Protein AF-A0AAU5RVX6-F1 (afdb_monomer)

Foldseek 3Di:
DDDDPLLCVLQLLFFFFQDCLEPPPVLSLLLLLLCRLLVDVVSVVLSSVQRVQPPDLVSLLVSLCVQLVVCVVVVSLSSNLSSLVSNLLPDDPPPPSNVVSLVSNLVSLCVVLVNDPVQWDFFDDDPGTKTKGWQAEPAAPEADEEEDAQRAAQSSCSSVQVSVNVVRHGYMYIHAESHRPNLVVLDADDLPVVCCVVGGDDFHDPQPSRHVHDDNVVSVVRVVSNDCLVPLLVAQEEDEAEAAQPEPVDPPCVQVVSVVSNPNYPHYHYDYDYVVRCQRYVCRRNRVSVVSVVVSVVVCVRVVVVPDDDDD

Radius of gyration: 19.76 Å; Cα contacts (8 Å, |Δi|>4): 523; chains: 1; bounding box: 53×49×58 Å

Structure (mmCIF, N/CA/C/O backbone):
data_AF-A0AAU5RVX6-F1
#
_entry.id   AF-A0AAU5RVX6-F1
#
loop_
_atom_site.group_PDB
_atom_site.id
_atom_site.type_symbol
_atom_site.label_atom_id
_atom_site.label_alt_id
_atom_site.label_comp_id
_atom_site.label_asym_id
_atom_site.label_entity_id
_atom_site.label_seq_id
_atom_site.pdbx_PDB_ins_code
_atom_site.Cartn_x
_atom_site.Cartn_y
_atom_site.Cartn_z
_atom_site.occupancy
_atom_site.B_iso_or_equiv
_atom_site.auth_seq_id
_atom_site.auth_comp_id
_atom_site.auth_asym_id
_atom_site.auth_atom_id
_atom_site.pdbx_PDB_model_num
ATOM 1 N N . MET A 1 1 ? -24.429 15.717 -3.282 1.00 36.09 1 MET A N 1
ATOM 2 C CA . MET A 1 1 ? -23.933 15.924 -1.905 1.00 36.09 1 MET A CA 1
ATOM 3 C C . MET A 1 1 ? -22.734 16.851 -2.001 1.00 36.09 1 MET A C 1
ATOM 5 O O . MET A 1 1 ? -21.987 16.704 -2.960 1.00 36.09 1 MET A O 1
ATOM 9 N N . GLN A 1 2 ? -22.603 17.839 -1.120 1.00 32.19 2 GLN A N 1
ATOM 10 C CA . GLN A 1 2 ? -21.484 18.783 -1.156 1.00 32.19 2 GLN A CA 1
ATOM 11 C C . GLN A 1 2 ? -20.402 18.261 -0.210 1.00 32.19 2 GLN A C 1
ATOM 13 O O . GLN A 1 2 ? -20.666 18.128 0.980 1.00 32.19 2 GLN A O 1
ATOM 18 N N . MET A 1 3 ? -19.240 17.900 -0.759 1.00 40.09 3 MET A N 1
ATOM 19 C CA . MET A 1 3 ? -18.093 17.422 0.020 1.00 40.09 3 MET A CA 1
ATOM 20 C C . MET A 1 3 ? -17.617 18.513 0.983 1.00 40.09 3 MET A C 1
ATOM 22 O O . MET A 1 3 ? -17.593 19.693 0.616 1.00 40.09 3 MET A O 1
ATOM 26 N N . MET A 1 4 ? -17.224 18.123 2.191 1.00 43.00 4 MET A N 1
ATOM 27 C CA . MET A 1 4 ? -16.518 18.994 3.123 1.00 43.00 4 MET A CA 1
ATOM 28 C C . MET A 1 4 ? -15.064 19.190 2.676 1.00 43.00 4 MET A C 1
ATOM 30 O O . MET A 1 4 ? -14.524 18.417 1.884 1.00 43.00 4 MET A O 1
ATOM 34 N N . THR A 1 5 ? -14.404 20.221 3.206 1.00 52.22 5 THR A N 1
ATOM 35 C CA . THR A 1 5 ? -13.010 20.543 2.855 1.00 52.22 5 THR A CA 1
ATOM 36 C C . THR A 1 5 ? -12.056 19.376 3.137 1.00 52.22 5 THR A C 1
ATOM 38 O O . THR A 1 5 ? -11.222 19.062 2.294 1.00 52.22 5 THR A O 1
ATOM 41 N N . GLY A 1 6 ? -12.229 18.680 4.270 1.00 56.62 6 GLY A N 1
ATOM 42 C CA . GLY A 1 6 ? -11.425 17.500 4.615 1.00 56.62 6 GLY A CA 1
ATOM 43 C C . GLY A 1 6 ? -11.593 16.345 3.620 1.00 56.62 6 GLY A C 1
ATOM 44 O O . GLY A 1 6 ? -10.605 15.742 3.210 1.00 56.62 6 GLY A O 1
ATOM 45 N N . ASP A 1 7 ? -12.818 16.096 3.146 1.00 58.47 7 ASP A N 1
ATOM 46 C CA . ASP A 1 7 ? -13.097 15.053 2.150 1.00 58.47 7 ASP A CA 1
ATOM 47 C C . ASP A 1 7 ? -12.330 15.318 0.842 1.00 58.47 7 ASP A C 1
ATOM 49 O O . ASP A 1 7 ? -11.806 14.403 0.200 1.00 58.47 7 ASP A O 1
ATOM 53 N N . GLN A 1 8 ? -12.231 16.593 0.444 1.00 59.53 8 GLN A N 1
ATOM 54 C CA . GLN A 1 8 ? -11.473 17.020 -0.736 1.00 59.53 8 GLN A CA 1
ATOM 55 C C . GLN A 1 8 ? -9.955 16.906 -0.523 1.00 59.53 8 GLN A C 1
ATOM 57 O O . GLN A 1 8 ? -9.244 16.485 -1.435 1.00 59.53 8 GLN A O 1
ATOM 62 N N . GLU A 1 9 ? -9.451 17.208 0.676 1.00 69.81 9 GLU A N 1
ATOM 63 C CA . GLU A 1 9 ? -8.027 17.070 1.023 1.00 69.81 9 GLU A CA 1
ATOM 64 C C . GLU A 1 9 ? -7.557 15.611 1.128 1.00 69.81 9 GLU A C 1
ATOM 66 O O . GLU A 1 9 ? -6.375 15.335 0.911 1.00 69.81 9 GLU A O 1
ATOM 71 N N . ILE A 1 10 ? -8.457 14.674 1.438 1.00 75.44 10 ILE A N 1
ATOM 72 C CA . ILE A 1 10 ? -8.164 13.234 1.499 1.00 75.44 10 ILE A CA 1
ATOM 73 C C . ILE A 1 10 ? -8.290 12.599 0.116 1.00 75.44 10 ILE A C 1
ATOM 75 O O . ILE A 1 10 ? -7.366 11.918 -0.331 1.00 75.44 10 ILE A O 1
ATOM 79 N N . THR A 1 11 ? -9.390 12.850 -0.600 1.00 74.62 11 THR A N 1
ATOM 80 C CA . THR A 1 11 ? -9.579 12.305 -1.955 1.00 74.62 11 THR A CA 1
ATOM 81 C C . THR A 1 11 ? -8.556 12.858 -2.950 1.00 74.62 11 THR A C 1
ATOM 83 O O . THR A 1 11 ? -8.031 12.091 -3.752 1.00 74.62 11 THR A O 1
ATOM 86 N N . GLY A 1 12 ? -8.175 14.137 -2.844 1.00 78.44 12 GLY A N 1
ATOM 87 C CA . GLY A 1 12 ? -7.169 14.769 -3.706 1.00 78.44 12 GLY A CA 1
ATOM 88 C C . GLY A 1 12 ? -5.732 14.242 -3.554 1.00 78.44 12 GLY A C 1
ATOM 89 O O . GLY A 1 12 ? -4.890 14.531 -4.404 1.00 78.44 12 GLY A O 1
ATOM 90 N N . ARG A 1 13 ? -5.429 13.449 -2.513 1.00 84.75 13 ARG A N 1
ATOM 91 C CA . ARG A 1 13 ? -4.103 12.821 -2.322 1.00 84.75 13 ARG A CA 1
ATOM 92 C C . ARG A 1 13 ? -3.868 11.590 -3.194 1.00 84.75 13 ARG A C 1
ATOM 94 O O . ARG A 1 13 ? -2.723 11.152 -3.290 1.00 84.75 13 ARG A O 1
ATOM 101 N N . PHE A 1 14 ? -4.907 11.056 -3.834 1.00 92.75 14 PHE A N 1
ATOM 102 C CA . PHE A 1 14 ? -4.844 9.826 -4.622 1.00 92.75 14 PHE A CA 1
ATOM 103 C C . PHE A 1 14 ? -5.370 10.064 -6.040 1.00 92.75 14 PHE A C 1
ATOM 105 O O . PHE A 1 14 ? -6.330 10.817 -6.215 1.00 92.75 14 PHE A O 1
ATOM 112 N N . PRO A 1 15 ? -4.797 9.409 -7.064 1.00 93.06 15 PRO A N 1
ATOM 113 C CA . PRO A 1 15 ? -5.313 9.527 -8.415 1.00 93.06 15 PRO A CA 1
ATOM 114 C C . PRO A 1 15 ? -6.626 8.745 -8.532 1.00 93.06 15 PRO A C 1
ATOM 116 O O . PRO A 1 15 ? -6.777 7.662 -7.963 1.00 93.06 15 PRO A O 1
ATOM 119 N N . VAL A 1 16 ? -7.561 9.280 -9.316 1.00 94.56 16 VAL A N 1
ATOM 120 C CA . VAL A 1 16 ? -8.833 8.620 -9.629 1.00 94.56 16 VAL A CA 1
ATOM 121 C C . VAL A 1 16 ? -8.776 8.056 -11.046 1.00 94.56 16 VAL A C 1
ATOM 123 O O . VAL A 1 16 ? -8.601 8.785 -12.022 1.00 94.56 16 VAL A O 1
ATOM 126 N N . GLY A 1 17 ? -8.944 6.742 -11.151 1.00 95.25 17 GLY A N 1
ATOM 127 C CA . GLY A 1 17 ? -8.940 5.982 -12.393 1.00 95.25 17 GLY A CA 1
ATOM 128 C C . GLY A 1 17 ? -8.164 4.672 -12.264 1.00 95.25 17 GLY A C 1
ATOM 129 O O . GLY A 1 17 ? -7.018 4.649 -11.826 1.00 95.25 17 GLY A O 1
ATOM 130 N N . TYR A 1 18 ? -8.772 3.579 -12.725 1.00 96.06 18 TYR A N 1
ATOM 131 C CA . TYR A 1 18 ? -8.051 2.350 -13.052 1.00 96.06 18 TYR A CA 1
ATOM 132 C C . TYR A 1 18 ? -7.827 2.310 -14.565 1.00 96.06 18 TYR A C 1
ATOM 134 O O . TYR A 1 18 ? -8.746 2.559 -15.348 1.00 96.06 18 TYR A O 1
ATOM 142 N N . HIS A 1 19 ? -6.594 2.063 -14.995 1.00 96.25 19 HIS A N 1
ATOM 143 C CA . HIS A 1 19 ? -6.164 2.291 -16.369 1.00 96.25 19 HIS A CA 1
ATOM 144 C C . HIS A 1 19 ? -5.771 0.984 -17.078 1.00 96.25 19 HIS A C 1
ATOM 146 O O . HIS A 1 19 ? -5.013 0.192 -16.510 1.00 96.25 19 HIS A O 1
ATOM 152 N N . PRO A 1 20 ? -6.195 0.773 -18.340 1.00 96.31 20 PRO A N 1
ATOM 153 C CA . PRO A 1 20 ? -5.663 -0.285 -19.191 1.00 96.31 20 PRO A CA 1
ATOM 154 C C . PRO A 1 20 ? -4.280 0.142 -19.703 1.00 96.31 20 PRO A C 1
ATOM 156 O O . PRO A 1 20 ? -4.148 0.862 -20.694 1.00 96.31 20 PRO A O 1
ATOM 159 N N . LEU A 1 21 ? -3.248 -0.249 -18.962 1.00 96.75 21 LEU A N 1
ATOM 160 C CA . LEU A 1 21 ? -1.836 -0.016 -19.261 1.00 96.75 21 LEU A CA 1
ATOM 161 C C . LEU A 1 21 ? -1.189 -1.246 -19.906 1.00 96.75 21 LEU A C 1
ATOM 163 O O . LEU A 1 21 ? -0.286 -1.094 -20.722 1.00 96.75 21 LEU A O 1
ATOM 167 N N . HIS A 1 22 ? -1.646 -2.453 -19.561 1.00 95.75 22 HIS A N 1
ATOM 168 C CA . HIS A 1 22 ? -1.044 -3.708 -20.002 1.00 95.75 22 HIS A CA 1
ATOM 169 C C . HIS A 1 22 ? -2.104 -4.819 -20.192 1.00 95.75 22 HIS A C 1
ATOM 171 O O . HIS A 1 22 ? -3.035 -4.896 -19.393 1.00 95.75 22 HIS A O 1
ATOM 177 N N . PRO A 1 23 ? -1.997 -5.710 -21.203 1.00 92.88 23 PRO A N 1
ATOM 178 C CA . PRO A 1 23 ? -2.996 -6.764 -21.445 1.00 92.88 23 PRO A CA 1
ATOM 179 C C . PRO A 1 23 ? -2.970 -7.919 -20.425 1.00 92.88 23 PRO A C 1
ATOM 181 O O . PRO A 1 23 ? -3.979 -8.588 -20.226 1.00 92.88 23 PRO A O 1
ATOM 184 N N . ASN A 1 24 ? -1.837 -8.172 -19.760 1.00 88.25 24 ASN A N 1
ATOM 185 C CA . ASN A 1 24 ? -1.785 -9.095 -18.617 1.00 88.25 24 ASN A CA 1
ATOM 186 C C . ASN A 1 24 ? -2.365 -8.412 -17.365 1.00 88.25 24 ASN A C 1
ATOM 188 O O . ASN A 1 24 ? -1.799 -7.421 -16.903 1.00 88.25 24 ASN A O 1
ATOM 192 N N . VAL A 1 25 ? -3.447 -8.973 -16.810 1.00 85.06 25 VAL A N 1
ATOM 193 C CA . VAL A 1 25 ? -4.202 -8.425 -15.664 1.00 85.06 25 VAL A CA 1
ATOM 194 C C . VAL A 1 25 ? -3.321 -8.182 -14.435 1.00 85.06 25 VAL A C 1
ATOM 196 O O . VAL A 1 25 ? -3.401 -7.112 -13.836 1.00 85.06 25 VAL A O 1
ATOM 199 N N . SER A 1 26 ?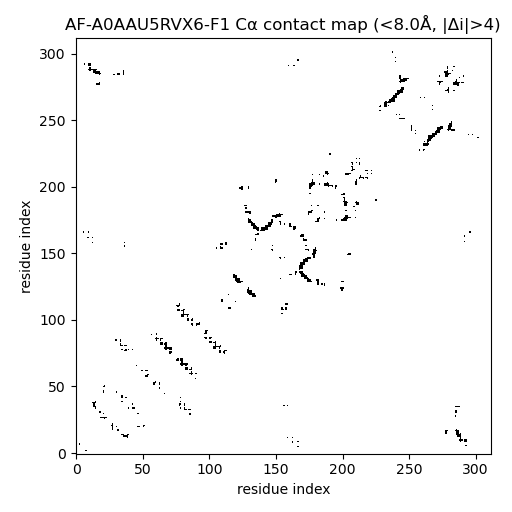 -2.440 -9.121 -14.079 1.00 83.00 26 SER A N 1
ATOM 200 C CA . SER A 1 26 ? -1.571 -8.988 -12.903 1.00 83.00 26 SER A CA 1
ATOM 201 C C . SER A 1 26 ? -0.546 -7.865 -13.074 1.00 83.00 26 SER A C 1
ATOM 203 O O . SER A 1 26 ? -0.366 -7.059 -12.163 1.00 83.00 26 SER A O 1
ATOM 205 N N . LEU A 1 27 ? 0.082 -7.752 -14.250 1.00 87.06 27 LEU A N 1
ATOM 206 C CA . LEU A 1 27 ? 0.989 -6.636 -14.551 1.00 87.06 27 LEU A CA 1
ATOM 207 C C . LEU A 1 27 ? 0.233 -5.298 -14.591 1.00 87.06 27 LEU A C 1
ATOM 209 O O . LEU A 1 27 ? 0.711 -4.305 -14.045 1.00 87.06 27 LEU A O 1
ATOM 213 N N . ASN A 1 28 ? -0.978 -5.277 -15.158 1.00 94.19 28 ASN A N 1
ATOM 214 C CA . ASN A 1 28 ? -1.833 -4.091 -15.188 1.00 94.19 28 ASN A CA 1
ATOM 215 C C . ASN A 1 28 ? -2.209 -3.609 -13.781 1.00 94.19 28 ASN A C 1
ATOM 217 O O . ASN A 1 28 ? -2.118 -2.416 -13.488 1.00 94.19 28 ASN A O 1
ATOM 221 N N . PHE A 1 29 ? -2.600 -4.529 -12.896 1.00 92.06 29 PHE A N 1
ATOM 222 C CA . PHE A 1 29 ? -2.916 -4.212 -11.508 1.00 92.06 29 PHE A CA 1
ATOM 223 C C . PHE A 1 29 ? -1.715 -3.619 -10.774 1.00 92.06 29 PHE A C 1
ATOM 225 O O . PHE A 1 29 ? -1.861 -2.580 -10.135 1.00 92.06 29 PHE A O 1
ATOM 232 N N . GLN A 1 30 ? -0.526 -4.217 -10.905 1.00 92.81 30 GLN A N 1
ATOM 233 C CA . GLN A 1 30 ? 0.664 -3.706 -10.223 1.00 92.81 30 GLN A CA 1
ATOM 234 C C . GLN A 1 30 ? 1.079 -2.315 -10.742 1.00 92.81 30 GLN A C 1
ATOM 236 O O . GLN A 1 30 ? 1.417 -1.453 -9.935 1.00 92.81 30 GLN A O 1
ATOM 241 N N . LEU A 1 31 ? 0.965 -2.029 -12.049 1.00 95.56 31 LEU A N 1
ATOM 242 C CA . LEU A 1 31 ? 1.176 -0.665 -12.572 1.00 95.56 31 LEU A CA 1
ATOM 243 C C . LEU A 1 31 ? 0.209 0.344 -11.928 1.00 95.56 31 LEU A C 1
ATOM 245 O O . LEU A 1 31 ? 0.640 1.378 -11.418 1.00 95.56 31 LEU A O 1
ATOM 249 N N . ASN A 1 32 ? -1.087 0.022 -11.883 1.00 96.44 32 ASN A N 1
ATOM 250 C CA . ASN A 1 32 ? -2.096 0.892 -11.270 1.00 96.44 32 ASN A CA 1
ATOM 251 C C . ASN A 1 32 ? -1.888 1.068 -9.756 1.00 96.44 32 ASN A C 1
ATOM 253 O O . ASN A 1 32 ? -2.043 2.178 -9.253 1.00 96.44 32 ASN A O 1
ATOM 257 N N . ARG A 1 33 ? -1.473 0.017 -9.037 1.00 94.69 33 ARG A N 1
ATOM 258 C CA . ARG A 1 33 ? -1.118 0.077 -7.609 1.00 94.69 33 ARG A CA 1
ATOM 259 C C . ARG A 1 33 ? 0.022 1.060 -7.359 1.00 94.69 33 ARG A C 1
ATOM 261 O O . ARG A 1 33 ? -0.102 1.935 -6.508 1.00 94.69 33 ARG A O 1
ATOM 268 N N . PHE A 1 34 ? 1.127 0.924 -8.091 1.00 95.19 34 PHE A N 1
ATOM 269 C CA . PHE A 1 34 ? 2.321 1.743 -7.865 1.00 95.19 34 PHE A CA 1
ATOM 270 C C . PHE A 1 34 ? 2.145 3.193 -8.336 1.00 95.19 34 PHE A C 1
ATOM 272 O O . PHE A 1 34 ? 2.701 4.093 -7.714 1.00 95.19 34 PHE A O 1
ATOM 279 N N . HIS A 1 35 ? 1.308 3.443 -9.348 1.00 95.50 35 HIS A N 1
ATOM 280 C CA . HIS A 1 35 ? 0.825 4.790 -9.670 1.00 95.50 35 HIS A CA 1
ATOM 281 C C . HIS A 1 35 ? -0.075 5.364 -8.557 1.00 95.50 35 HIS A C 1
ATOM 283 O O . HIS A 1 35 ? 0.095 6.514 -8.150 1.00 95.50 35 HIS A O 1
ATOM 289 N N . GLY A 1 36 ? -0.992 4.549 -8.022 1.00 93.75 36 GLY A N 1
ATOM 290 C CA . GLY A 1 36 ? -1.969 4.935 -6.999 1.00 93.75 36 GLY A CA 1
ATOM 291 C C . GLY A 1 36 ? -1.367 5.491 -5.704 1.00 93.75 36 GLY A C 1
ATOM 292 O O . GLY A 1 36 ? -1.993 6.326 -5.062 1.00 93.75 36 GLY A O 1
ATOM 293 N N . TRP A 1 37 ? -0.157 5.064 -5.337 1.00 92.62 37 TRP A N 1
ATOM 294 C CA . TRP A 1 37 ? 0.574 5.561 -4.161 1.00 92.62 37 TRP A CA 1
ATOM 295 C C . TRP A 1 37 ? 1.534 6.729 -4.455 1.00 92.62 37 TRP A C 1
ATOM 297 O O . TRP A 1 37 ? 2.096 7.307 -3.526 1.00 92.62 37 TRP A O 1
ATOM 307 N N . ALA A 1 38 ? 1.735 7.086 -5.728 1.00 91.12 38 ALA A N 1
ATOM 308 C CA . ALA A 1 38 ? 2.600 8.193 -6.140 1.00 91.12 38 ALA A CA 1
ATOM 309 C C . ALA A 1 38 ? 1.828 9.466 -6.534 1.00 91.12 38 ALA A C 1
ATOM 311 O O . ALA A 1 38 ? 2.384 10.552 -6.395 1.00 91.12 38 ALA A O 1
ATOM 312 N N . ASN A 1 39 ? 0.583 9.328 -7.018 1.00 87.19 39 ASN A N 1
ATOM 313 C CA . ASN A 1 39 ? -0.308 10.416 -7.456 1.00 87.19 39 ASN A CA 1
ATOM 314 C C . ASN A 1 39 ? 0.373 11.452 -8.381 1.00 87.19 39 ASN A C 1
ATOM 316 O O . ASN A 1 39 ? 0.413 12.645 -8.086 1.00 87.19 39 ASN A O 1
ATOM 320 N N . GLU A 1 40 ? 0.966 10.988 -9.486 1.00 90.94 40 GLU A N 1
ATOM 321 C CA . GLU A 1 40 ? 1.847 11.813 -10.322 1.00 90.94 40 GLU A CA 1
ATOM 322 C C . GLU A 1 40 ? 1.592 11.557 -11.821 1.00 90.94 40 GLU A C 1
ATOM 324 O O . GLU A 1 40 ? 1.810 10.455 -12.329 1.00 90.94 40 GLU A O 1
ATOM 329 N N . GLU A 1 41 ? 1.110 12.574 -12.548 1.00 91.69 41 GLU A N 1
ATOM 330 C CA . GLU A 1 41 ? 0.660 12.422 -13.939 1.00 91.69 41 GLU A CA 1
ATOM 331 C C . GLU A 1 41 ? 1.758 11.984 -14.921 1.00 91.69 41 GLU A C 1
ATOM 333 O O . GLU A 1 41 ? 1.469 11.291 -15.903 1.00 91.69 41 GLU A O 1
ATOM 338 N N . LEU A 1 42 ? 3.002 12.437 -14.734 1.00 96.31 42 LEU A N 1
ATOM 339 C CA . LEU A 1 42 ? 4.118 12.044 -15.591 1.00 96.31 42 LEU A CA 1
ATOM 340 C C . LEU A 1 42 ? 4.420 10.558 -15.401 1.00 96.31 42 LEU A C 1
ATOM 342 O O . LEU A 1 42 ? 4.615 9.876 -16.402 1.00 96.31 42 LEU A O 1
ATOM 346 N N . MET A 1 43 ? 4.322 10.030 -14.177 1.00 97.00 43 MET A N 1
ATOM 347 C CA . MET A 1 43 ? 4.418 8.592 -13.913 1.00 97.00 43 MET A CA 1
ATOM 348 C C . MET A 1 43 ? 3.407 7.778 -14.742 1.00 97.00 43 MET A C 1
ATOM 350 O O . MET A 1 43 ? 3.765 6.765 -15.343 1.00 97.00 43 MET A O 1
ATOM 354 N N . LEU A 1 44 ? 2.160 8.243 -14.877 1.00 96.12 44 LEU A N 1
ATOM 355 C CA . LEU A 1 44 ? 1.166 7.580 -15.731 1.00 96.12 44 LEU A CA 1
ATOM 356 C C . LEU A 1 44 ? 1.530 7.640 -17.227 1.00 96.12 44 LEU A C 1
ATOM 358 O O . LEU A 1 44 ? 1.340 6.664 -17.959 1.00 96.12 44 LEU A O 1
ATOM 362 N N . LYS A 1 45 ? 2.054 8.776 -17.698 1.00 97.69 45 LYS A N 1
ATOM 363 C CA . LYS A 1 45 ? 2.481 8.981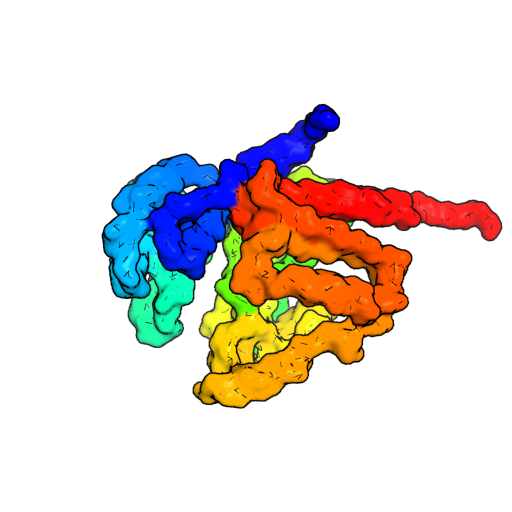 -19.098 1.00 97.69 45 LYS A CA 1
ATOM 364 C C . LYS A 1 45 ? 3.714 8.125 -19.432 1.00 97.69 45 LYS A C 1
ATOM 366 O O . LYS A 1 45 ? 3.781 7.517 -20.502 1.00 97.69 45 LYS A O 1
ATOM 371 N N . GLU A 1 46 ? 4.639 7.998 -18.487 1.00 98.25 46 GLU A N 1
ATOM 372 C CA . GLU A 1 46 ? 5.798 7.103 -18.526 1.00 98.25 46 GLU A CA 1
ATOM 373 C C . GLU A 1 46 ? 5.377 5.628 -18.564 1.00 98.25 46 GLU A C 1
ATOM 375 O O . GLU A 1 46 ? 5.794 4.907 -19.471 1.00 98.25 46 GLU A O 1
ATOM 380 N N . MET A 1 47 ? 4.484 5.182 -17.669 1.00 97.44 47 MET A N 1
ATOM 381 C CA . MET A 1 47 ? 3.961 3.807 -17.674 1.00 97.44 47 MET A CA 1
ATOM 382 C C . MET A 1 47 ? 3.280 3.447 -18.999 1.00 97.44 47 MET A C 1
ATOM 384 O O . MET A 1 47 ? 3.555 2.383 -19.550 1.00 97.44 47 MET A O 1
ATOM 388 N N . ARG A 1 48 ? 2.450 4.340 -19.559 1.00 97.69 48 ARG A N 1
ATOM 389 C CA . ARG A 1 48 ? 1.835 4.156 -20.893 1.00 97.69 48 ARG A CA 1
ATOM 390 C C . ARG A 1 48 ? 2.872 4.023 -22.009 1.00 97.69 48 ARG A C 1
ATOM 392 O O . ARG A 1 48 ? 2.642 3.300 -22.972 1.00 97.69 48 ARG A O 1
ATOM 399 N N . THR A 1 49 ? 4.009 4.700 -21.869 1.00 98.19 49 THR A N 1
ATOM 400 C CA . THR A 1 49 ? 5.121 4.650 -22.827 1.00 98.19 49 THR A CA 1
ATOM 401 C C . THR A 1 49 ? 5.983 3.397 -22.647 1.00 98.19 49 THR A C 1
ATOM 403 O O . THR A 1 49 ? 6.594 2.938 -23.611 1.00 98.19 49 THR A O 1
ATOM 406 N N . ALA A 1 50 ? 6.058 2.833 -21.438 1.00 97.94 50 ALA A N 1
ATOM 407 C CA . ALA A 1 50 ? 6.897 1.679 -21.112 1.00 97.94 50 ALA A CA 1
ATOM 408 C C . ALA A 1 50 ? 6.191 0.325 -21.251 1.00 97.94 50 ALA A C 1
ATOM 410 O O . ALA A 1 50 ? 6.800 -0.617 -21.750 1.00 97.94 50 ALA A O 1
ATOM 411 N N . ALA A 1 51 ? 4.916 0.221 -20.870 1.00 97.06 51 ALA A N 1
ATOM 412 C CA . ALA A 1 51 ? 4.186 -1.047 -20.845 1.00 97.06 51 ALA A CA 1
ATOM 413 C C . ALA A 1 51 ? 4.177 -1.829 -22.183 1.00 97.06 51 ALA A C 1
ATOM 415 O O . ALA A 1 51 ? 4.312 -3.048 -22.128 1.00 97.06 51 ALA A O 1
ATOM 416 N N . PRO A 1 52 ? 4.133 -1.202 -23.382 1.00 97.31 52 PRO A N 1
ATOM 417 C CA . PRO A 1 52 ? 4.260 -1.927 -24.654 1.00 97.31 52 PRO A CA 1
ATOM 418 C C . PRO A 1 52 ? 5.624 -2.602 -24.901 1.00 97.31 52 PRO A C 1
ATOM 420 O O . PRO A 1 52 ? 5.745 -3.375 -25.847 1.00 97.31 52 PRO A O 1
ATOM 423 N N . ARG A 1 53 ? 6.655 -2.309 -24.091 1.00 97.88 53 ARG A N 1
ATOM 424 C CA . ARG A 1 53 ? 7.979 -2.964 -24.122 1.00 97.88 53 ARG A CA 1
ATOM 425 C C . ARG A 1 53 ? 8.135 -4.071 -23.071 1.00 97.88 53 ARG A C 1
ATOM 427 O O . ARG A 1 53 ? 9.252 -4.535 -22.862 1.00 97.88 53 ARG A O 1
ATOM 434 N N . ILE A 1 54 ? 7.054 -4.456 -22.391 1.00 96.31 54 ILE A N 1
ATOM 435 C CA . ILE A 1 54 ? 7.070 -5.472 -21.336 1.00 96.31 54 ILE A CA 1
ATOM 436 C C . ILE A 1 54 ? 6.383 -6.742 -21.843 1.00 96.31 54 ILE A C 1
ATOM 438 O O . ILE A 1 54 ? 5.161 -6.831 -21.840 1.00 96.31 54 ILE A O 1
ATOM 442 N N . ALA A 1 55 ? 7.162 -7.735 -22.273 1.00 91.88 55 ALA A N 1
ATOM 443 C CA . ALA A 1 55 ? 6.652 -9.077 -22.553 1.00 91.88 55 ALA A CA 1
ATOM 444 C C . ALA A 1 55 ? 6.760 -9.998 -21.324 1.00 91.88 55 ALA A C 1
ATOM 446 O O . ALA A 1 55 ? 5.895 -10.852 -21.121 1.00 91.88 55 ALA A O 1
ATOM 447 N N . ASP A 1 56 ? 7.794 -9.820 -20.493 1.00 83.62 56 ASP A N 1
ATOM 448 C CA . ASP A 1 56 ? 8.060 -10.657 -19.319 1.00 83.62 56 ASP A CA 1
ATOM 449 C C . ASP A 1 56 ? 8.585 -9.881 -18.086 1.00 83.62 56 ASP A C 1
ATOM 451 O O . ASP A 1 56 ? 8.638 -8.648 -18.050 1.00 83.62 56 ASP A O 1
ATOM 455 N N . TYR A 1 57 ? 8.960 -10.615 -17.031 1.00 85.38 57 TYR A N 1
ATOM 456 C CA . TYR A 1 57 ? 9.504 -10.027 -15.804 1.00 85.38 57 TYR A CA 1
ATOM 457 C C . TYR A 1 57 ? 10.917 -9.438 -15.967 1.00 85.38 57 TYR A C 1
ATOM 459 O O . TYR A 1 57 ? 11.275 -8.542 -15.206 1.00 85.38 57 TYR A O 1
ATOM 467 N N . ALA A 1 58 ? 11.720 -9.890 -16.934 1.00 88.25 58 ALA A N 1
ATOM 468 C CA . ALA A 1 58 ? 13.039 -9.320 -17.207 1.00 88.25 58 ALA A CA 1
ATOM 469 C C . ALA A 1 58 ? 12.916 -7.966 -17.923 1.00 88.25 58 ALA A C 1
ATOM 471 O O . ALA A 1 58 ? 13.621 -7.020 -17.552 1.00 88.25 58 ALA A O 1
ATOM 472 N N . ASP A 1 59 ? 11.978 -7.840 -18.868 1.00 95.81 59 ASP A N 1
ATOM 473 C CA . ASP A 1 59 ? 11.576 -6.547 -19.426 1.00 95.81 59 ASP A CA 1
ATOM 474 C C . ASP A 1 59 ? 11.057 -5.616 -18.329 1.00 95.81 59 ASP A C 1
ATOM 476 O O . ASP A 1 59 ? 11.555 -4.501 -18.188 1.00 95.81 59 ASP A O 1
ATOM 480 N N . TRP A 1 60 ? 10.106 -6.078 -17.509 1.00 94.25 60 TRP A N 1
ATOM 481 C CA . TRP A 1 60 ? 9.556 -5.293 -16.401 1.00 94.25 60 TRP A CA 1
ATOM 482 C C . TRP A 1 60 ? 10.663 -4.763 -15.481 1.00 94.25 60 TRP A C 1
ATOM 484 O O . TRP A 1 60 ? 10.712 -3.567 -15.195 1.00 94.25 60 TRP A O 1
ATOM 494 N N . THR A 1 61 ? 11.593 -5.624 -15.053 1.00 94.44 61 THR A N 1
ATOM 495 C CA . THR A 1 61 ? 12.741 -5.224 -14.226 1.00 94.44 61 THR A CA 1
ATOM 496 C C . THR A 1 61 ? 13.610 -4.167 -14.915 1.00 94.44 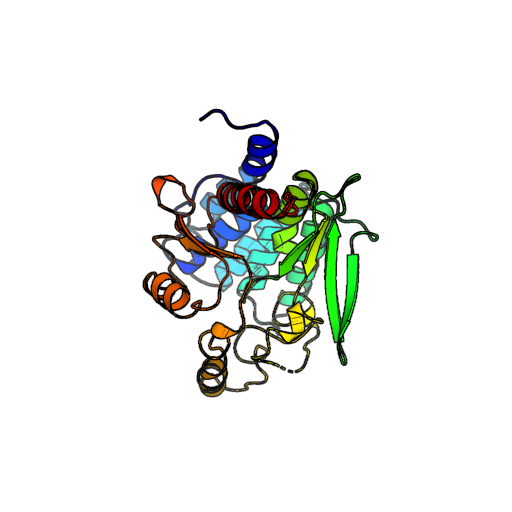61 THR A C 1
ATOM 498 O O . THR A 1 61 ? 14.062 -3.240 -14.246 1.00 94.44 61 THR A O 1
ATOM 501 N N . ARG A 1 62 ? 13.845 -4.268 -16.231 1.00 98.00 62 ARG A N 1
ATOM 502 C CA . ARG A 1 62 ? 14.624 -3.278 -16.995 1.00 98.00 62 ARG A CA 1
ATOM 503 C C . ARG A 1 62 ? 13.907 -1.929 -17.070 1.00 98.00 62 ARG A C 1
ATOM 505 O O . ARG A 1 62 ? 14.501 -0.912 -16.719 1.00 98.00 62 ARG A O 1
ATOM 512 N N . GLU A 1 63 ? 12.656 -1.916 -17.529 1.00 98.56 63 GLU A N 1
ATOM 513 C CA . GLU A 1 63 ? 11.899 -0.677 -17.740 1.00 98.56 63 GLU A CA 1
ATOM 514 C C . GLU A 1 63 ? 11.651 0.055 -16.410 1.00 98.56 63 GLU A C 1
ATOM 516 O O . GLU A 1 63 ? 11.856 1.265 -16.326 1.00 98.56 63 GLU A O 1
ATOM 521 N N . MET A 1 64 ? 11.285 -0.668 -15.345 1.00 98.50 64 MET A N 1
ATOM 522 C CA . MET A 1 64 ? 11.025 -0.065 -14.032 1.00 98.50 64 MET A CA 1
ATOM 523 C C . MET A 1 64 ? 12.302 0.466 -13.359 1.00 98.50 64 MET A C 1
ATOM 525 O O . MET A 1 64 ? 12.248 1.516 -12.720 1.00 98.50 64 MET A O 1
ATOM 529 N N . LEU A 1 65 ? 13.468 -0.171 -13.541 1.00 98.19 65 LEU A N 1
ATOM 530 C CA . LEU A 1 65 ? 14.736 0.400 -13.062 1.00 98.19 65 LEU A CA 1
ATOM 531 C C . LEU A 1 65 ? 15.092 1.692 -13.800 1.00 98.19 65 LEU A C 1
ATOM 533 O O . LEU A 1 65 ? 15.374 2.693 -13.146 1.00 98.19 65 LEU A O 1
ATOM 537 N N . ALA A 1 66 ? 15.003 1.703 -15.133 1.00 98.56 66 ALA A N 1
ATOM 538 C CA . ALA A 1 66 ? 15.313 2.887 -15.933 1.00 98.56 66 ALA A CA 1
ATOM 539 C C . ALA A 1 66 ? 14.394 4.078 -15.594 1.00 98.56 66 ALA A C 1
ATOM 541 O O . ALA A 1 66 ? 14.857 5.217 -15.492 1.00 98.56 66 ALA A O 1
ATOM 542 N N . LEU A 1 67 ? 13.103 3.823 -15.352 1.00 98.69 67 LEU A N 1
ATOM 543 C CA . LEU A 1 67 ? 12.160 4.841 -14.878 1.00 98.69 67 LEU A CA 1
ATOM 544 C C . LEU A 1 67 ? 12.465 5.298 -13.441 1.00 98.69 67 LEU A C 1
ATOM 546 O O . LEU A 1 67 ? 12.388 6.491 -13.153 1.00 98.69 67 LEU A O 1
ATOM 550 N N . SER A 1 68 ? 12.884 4.389 -12.554 1.00 98.62 68 SER A N 1
ATOM 551 C CA . SER A 1 68 ? 13.328 4.727 -11.194 1.00 98.62 68 SER A CA 1
ATOM 552 C C . SER A 1 68 ? 14.579 5.617 -11.190 1.00 98.62 68 SER A C 1
ATOM 554 O O . SER A 1 68 ? 14.611 6.611 -10.466 1.00 98.62 68 SER A O 1
ATOM 556 N N . ASP A 1 69 ? 15.584 5.300 -12.015 1.00 98.44 69 ASP A N 1
ATOM 557 C CA . ASP A 1 69 ? 16.792 6.119 -12.198 1.00 98.44 69 ASP A CA 1
ATOM 558 C C . ASP A 1 69 ? 16.444 7.507 -12.753 1.00 98.44 69 ASP A C 1
ATOM 560 O O . ASP A 1 69 ? 16.876 8.526 -12.210 1.00 98.44 69 ASP A O 1
ATOM 564 N N . THR A 1 70 ? 15.604 7.553 -13.791 1.00 98.44 70 THR A N 1
ATOM 565 C CA . THR A 1 70 ? 15.161 8.802 -14.429 1.00 98.44 70 THR A CA 1
ATOM 566 C C . THR A 1 70 ? 14.415 9.695 -13.436 1.00 98.44 70 THR A C 1
ATOM 568 O O . THR A 1 70 ? 14.768 10.864 -13.269 1.00 98.44 70 THR A O 1
ATOM 571 N N . ALA A 1 71 ? 13.432 9.148 -12.715 1.00 98.38 71 ALA A N 1
ATOM 572 C CA . ALA A 1 71 ? 12.686 9.873 -11.691 1.00 98.38 71 ALA A CA 1
ATOM 573 C C . ALA A 1 71 ? 13.592 10.395 -10.564 1.00 98.38 71 ALA A C 1
ATOM 575 O O . ALA A 1 71 ? 13.462 11.556 -10.173 1.00 98.38 71 ALA A O 1
ATOM 576 N N . LEU A 1 72 ? 14.544 9.582 -10.091 1.00 97.69 72 LEU A N 1
ATOM 577 C CA . LEU A 1 72 ? 15.480 9.972 -9.035 1.00 97.69 72 LEU A CA 1
ATOM 578 C C . LEU A 1 72 ? 16.415 11.102 -9.488 1.00 97.69 72 LEU A C 1
ATOM 580 O O . LEU A 1 72 ? 16.621 12.056 -8.742 1.00 97.69 72 LEU A O 1
ATOM 584 N N . SER A 1 73 ? 16.920 11.042 -10.725 1.00 98.06 73 SER A N 1
ATOM 585 C CA . SER A 1 73 ? 17.764 12.102 -11.303 1.00 98.06 73 SER A CA 1
ATOM 586 C C . SER A 1 73 ? 17.038 13.448 -11.447 1.00 98.06 73 SER A C 1
ATOM 588 O O . SER A 1 73 ? 17.672 14.498 -11.401 1.00 98.06 73 SER A O 1
ATOM 590 N N . ALA A 1 74 ? 15.706 13.416 -11.555 1.00 97.69 74 ALA A N 1
ATOM 591 C CA . ALA A 1 74 ? 14.829 14.584 -11.605 1.00 97.69 74 ALA A CA 1
ATOM 592 C C . ALA A 1 74 ? 14.264 14.999 -10.226 1.00 97.69 74 ALA A C 1
ATOM 594 O O . ALA A 1 74 ? 13.371 15.841 -10.167 1.00 97.69 74 ALA A O 1
ATOM 595 N N . GLY A 1 75 ? 14.716 14.392 -9.120 1.00 96.50 75 GLY A N 1
ATOM 596 C CA . GLY A 1 75 ? 14.221 14.682 -7.766 1.00 96.50 75 GLY A CA 1
ATOM 597 C C . GLY A 1 75 ? 12.793 14.194 -7.466 1.00 96.50 75 GLY A C 1
ATOM 598 O O . GLY A 1 75 ? 12.254 14.488 -6.400 1.00 96.50 75 GLY A O 1
ATOM 599 N N . ARG A 1 76 ? 12.158 13.427 -8.365 1.00 97.38 76 ARG A N 1
ATOM 600 C CA . ARG A 1 76 ? 10.810 12.860 -8.170 1.00 97.38 76 ARG A CA 1
ATOM 601 C C . ARG A 1 76 ? 10.865 11.638 -7.247 1.00 97.38 76 ARG A C 1
ATOM 603 O O . ARG A 1 76 ? 10.741 10.500 -7.702 1.00 97.38 76 ARG A O 1
ATOM 610 N N . HIS A 1 77 ? 11.035 11.872 -5.945 1.00 97.31 77 HIS A N 1
ATOM 611 C CA . HIS A 1 77 ? 11.174 10.813 -4.938 1.00 97.31 77 HIS A CA 1
ATOM 612 C C . HIS A 1 77 ? 10.018 9.794 -4.953 1.00 97.31 77 HIS A C 1
ATOM 614 O O . HIS A 1 77 ? 10.286 8.597 -5.021 1.00 97.31 77 HIS A O 1
ATOM 620 N N . LEU A 1 78 ? 8.746 10.219 -4.968 1.00 96.81 78 LEU A N 1
ATOM 621 C CA . LEU A 1 78 ? 7.612 9.277 -4.936 1.00 96.81 78 LEU A CA 1
ATOM 622 C C . LEU A 1 78 ? 7.537 8.360 -6.179 1.00 96.81 78 LEU A C 1
ATOM 624 O O . LEU A 1 78 ? 7.478 7.142 -5.985 1.00 96.81 78 LEU A O 1
ATOM 628 N N . PRO A 1 79 ? 7.625 8.852 -7.433 1.00 97.81 79 PRO A N 1
ATOM 629 C CA . PRO A 1 79 ? 7.791 7.980 -8.599 1.00 97.81 79 PRO A CA 1
ATOM 630 C C . PRO A 1 79 ? 9.049 7.103 -8.533 1.00 97.81 79 PRO A C 1
ATOM 632 O O . PRO A 1 79 ? 8.966 5.900 -8.776 1.00 97.81 79 PRO A O 1
ATOM 635 N N . ALA A 1 80 ? 10.206 7.652 -8.140 1.00 98.38 80 ALA A N 1
ATOM 636 C CA . ALA A 1 80 ? 11.454 6.890 -8.030 1.00 98.38 80 ALA A CA 1
ATOM 637 C C . ALA A 1 80 ? 11.341 5.709 -7.053 1.00 98.38 80 ALA A C 1
ATOM 639 O O . ALA A 1 80 ? 11.842 4.616 -7.346 1.00 98.38 80 ALA A O 1
ATOM 640 N N . ALA A 1 81 ? 10.649 5.918 -5.928 1.00 98.25 81 ALA A N 1
ATOM 641 C CA . ALA A 1 81 ? 10.338 4.900 -4.935 1.00 98.25 81 ALA A CA 1
ATOM 642 C C . ALA A 1 81 ? 9.440 3.805 -5.516 1.00 98.25 81 ALA A C 1
ATOM 644 O O . ALA A 1 81 ? 9.771 2.623 -5.439 1.00 98.25 81 ALA A O 1
ATOM 645 N N . HIS A 1 82 ? 8.322 4.191 -6.128 1.00 97.81 82 HIS A N 1
ATOM 646 C CA . HIS A 1 82 ? 7.311 3.248 -6.591 1.00 97.81 82 HIS A CA 1
ATOM 647 C C . HIS A 1 82 ? 7.746 2.468 -7.839 1.00 97.81 82 HIS A C 1
ATOM 649 O O . HIS A 1 82 ? 7.413 1.291 -7.955 1.00 97.81 82 HIS A O 1
ATOM 655 N N . TYR A 1 83 ? 8.601 3.030 -8.698 1.00 98.56 83 TYR A N 1
ATOM 656 C CA . TYR A 1 83 ? 9.300 2.270 -9.741 1.00 98.56 83 TYR A CA 1
ATOM 657 C C . TYR A 1 83 ? 10.349 1.291 -9.171 1.00 98.56 83 TYR A C 1
ATOM 659 O O . TYR A 1 83 ? 10.492 0.166 -9.661 1.00 98.56 83 TYR A O 1
ATOM 667 N N . ALA A 1 84 ? 11.055 1.658 -8.095 1.00 98.50 84 ALA A N 1
ATOM 668 C CA . ALA A 1 84 ? 11.967 0.737 -7.410 1.00 98.50 84 ALA A CA 1
ATOM 669 C C . ALA A 1 84 ? 11.204 -0.416 -6.727 1.00 98.50 84 ALA A C 1
ATOM 671 O O . ALA A 1 84 ? 11.624 -1.571 -6.805 1.00 98.50 84 ALA A O 1
ATOM 672 N N . ARG A 1 85 ? 10.037 -0.127 -6.139 1.00 97.38 85 ARG A N 1
ATOM 673 C CA . ARG A 1 85 ? 9.112 -1.127 -5.586 1.00 97.38 85 ARG A CA 1
ATOM 674 C C . ARG A 1 85 ? 8.542 -2.034 -6.670 1.00 97.38 85 ARG A C 1
ATOM 676 O O . ARG A 1 85 ? 8.578 -3.248 -6.503 1.00 97.38 85 ARG A O 1
ATOM 683 N N . ALA A 1 86 ? 8.098 -1.463 -7.791 1.00 95.56 86 ALA A N 1
ATOM 684 C CA . ALA A 1 86 ? 7.643 -2.211 -8.959 1.00 95.56 86 ALA A CA 1
ATOM 685 C C . ALA A 1 86 ? 8.715 -3.197 -9.430 1.00 95.56 86 ALA A C 1
ATOM 687 O O . ALA A 1 86 ? 8.424 -4.375 -9.623 1.00 95.56 86 ALA A O 1
ATOM 688 N N . THR A 1 87 ? 9.967 -2.744 -9.537 1.00 95.38 87 THR A N 1
ATOM 689 C CA . THR A 1 87 ? 11.113 -3.613 -9.833 1.00 95.38 87 THR A CA 1
ATOM 690 C C . THR A 1 87 ? 11.225 -4.748 -8.812 1.00 95.38 87 THR A C 1
ATOM 692 O O . THR A 1 87 ? 11.228 -5.919 -9.185 1.00 95.38 87 THR A O 1
ATOM 695 N N . GLN A 1 88 ? 11.312 -4.407 -7.524 1.00 94.94 88 GLN A N 1
ATOM 696 C CA . GLN A 1 88 ? 11.554 -5.356 -6.439 1.00 94.94 88 GLN A CA 1
ATOM 697 C C . GLN A 1 88 ? 10.428 -6.391 -6.275 1.00 94.94 88 GLN A C 1
ATOM 699 O O . GLN A 1 88 ? 10.716 -7.511 -5.866 1.00 94.94 88 GLN A O 1
ATOM 704 N N . PHE A 1 89 ? 9.188 -6.060 -6.647 1.00 88.56 89 PHE A N 1
ATOM 705 C CA . PHE A 1 89 ? 8.020 -6.937 -6.521 1.00 88.56 89 PHE A CA 1
ATOM 706 C C . PHE A 1 89 ? 8.174 -8.287 -7.245 1.00 88.56 89 PHE A C 1
ATOM 708 O O . PHE A 1 89 ? 7.793 -9.320 -6.700 1.00 88.56 89 PHE A O 1
ATOM 715 N N . PHE A 1 90 ? 8.743 -8.292 -8.457 1.00 85.25 90 PHE A N 1
ATOM 716 C CA . PHE A 1 90 ? 8.939 -9.515 -9.255 1.00 85.25 90 PHE A CA 1
ATOM 717 C C . PHE A 1 90 ? 10.366 -10.082 -9.179 1.00 85.25 90 PHE A C 1
ATOM 719 O O . PHE A 1 90 ? 10.640 -11.141 -9.748 1.00 85.25 90 PHE A O 1
ATOM 726 N N . LEU A 1 91 ? 11.279 -9.416 -8.467 1.00 85.31 91 LEU A N 1
ATOM 727 C CA . LEU A 1 91 ? 12.616 -9.947 -8.218 1.00 85.31 91 LEU A CA 1
ATOM 728 C C . LEU A 1 91 ? 12.590 -11.029 -7.136 1.00 85.31 91 LEU A C 1
ATOM 730 O O . LEU A 1 91 ? 11.897 -10.930 -6.124 1.00 85.31 91 LEU A O 1
ATOM 734 N N . ARG A 1 92 ? 13.422 -12.054 -7.318 1.00 82.56 92 ARG A N 1
ATOM 735 C CA . ARG A 1 92 ? 13.678 -13.040 -6.266 1.00 82.56 92 ARG A CA 1
ATOM 736 C C . ARG A 1 92 ? 14.533 -12.414 -5.149 1.00 82.56 92 ARG A C 1
ATOM 738 O O . ARG A 1 92 ? 15.414 -11.619 -5.465 1.00 82.56 92 ARG A O 1
ATOM 745 N N . PRO A 1 93 ? 14.382 -12.822 -3.873 1.00 81.25 93 PRO A N 1
ATOM 746 C CA . PRO A 1 93 ? 15.218 -12.316 -2.776 1.00 81.25 93 PRO A CA 1
ATOM 747 C C . PRO A 1 93 ? 16.721 -12.638 -2.871 1.00 81.25 93 PRO A C 1
ATOM 749 O O . PRO A 1 93 ? 17.498 -12.083 -2.100 1.00 81.25 93 PRO A O 1
ATOM 752 N N . ASP A 1 94 ? 17.126 -13.545 -3.767 1.00 84.94 94 ASP A N 1
ATOM 753 C CA . ASP A 1 94 ? 18.522 -13.881 -4.081 1.00 84.94 94 ASP A CA 1
ATOM 754 C C . ASP A 1 94 ? 19.062 -13.163 -5.336 1.00 84.94 94 ASP A C 1
ATOM 756 O O . ASP A 1 94 ? 20.235 -13.317 -5.675 1.00 84.94 94 ASP A O 1
ATOM 760 N N . ASP A 1 95 ? 18.250 -12.337 -6.007 1.00 91.44 95 ASP A N 1
ATOM 761 C CA . ASP A 1 95 ? 18.713 -11.481 -7.099 1.00 91.44 95 ASP A CA 1
ATOM 762 C C . ASP A 1 95 ? 19.516 -10.286 -6.542 1.00 91.44 95 ASP A C 1
ATOM 764 O O . ASP A 1 95 ? 19.018 -9.575 -5.661 1.00 91.44 95 ASP A O 1
ATOM 768 N N . PRO A 1 96 ? 20.724 -9.985 -7.059 1.00 96.62 96 PRO A N 1
ATOM 769 C CA . PRO A 1 96 ? 21.552 -8.889 -6.549 1.00 96.62 96 PRO A CA 1
ATOM 770 C C . PRO A 1 96 ? 20.898 -7.501 -6.669 1.00 96.62 96 PRO A C 1
ATOM 772 O O . PRO A 1 96 ? 21.326 -6.567 -5.993 1.00 96.62 96 PRO A O 1
ATOM 775 N N . ARG A 1 97 ? 19.852 -7.343 -7.493 1.00 95.81 97 ARG A N 1
ATOM 776 C CA . ARG A 1 97 ? 19.088 -6.094 -7.654 1.00 95.81 97 ARG A CA 1
ATOM 777 C C . ARG A 1 97 ? 17.982 -5.929 -6.604 1.00 95.81 97 ARG A C 1
ATOM 779 O O . ARG A 1 97 ? 17.536 -4.803 -6.389 1.00 95.81 97 ARG A O 1
ATOM 786 N N . TYR A 1 98 ? 17.562 -7.001 -5.924 1.00 93.81 98 TYR A N 1
ATOM 787 C CA . TYR A 1 98 ? 16.444 -6.987 -4.969 1.00 93.81 98 TYR A CA 1
ATOM 788 C C . TYR A 1 98 ? 16.709 -6.044 -3.786 1.00 93.81 98 TYR A C 1
ATOM 790 O O . TYR A 1 98 ? 15.895 -5.167 -3.493 1.00 93.81 98 TYR A O 1
ATOM 798 N N . ALA A 1 99 ? 17.868 -6.174 -3.128 1.00 96.25 99 ALA A N 1
ATOM 799 C CA . ALA A 1 99 ? 18.198 -5.353 -1.962 1.00 96.25 99 ALA A CA 1
ATOM 800 C C . ALA A 1 99 ? 18.429 -3.860 -2.306 1.00 96.25 99 ALA A C 1
ATOM 802 O O . ALA A 1 99 ? 17.845 -3.026 -1.609 1.00 96.25 99 ALA A O 1
ATOM 803 N N . PRO A 1 100 ? 19.162 -3.489 -3.381 1.00 97.62 100 PRO A N 1
ATOM 804 C CA . PRO A 1 100 ? 19.247 -2.100 -3.840 1.00 97.62 100 PRO A CA 1
ATOM 805 C C . PRO A 1 100 ? 17.890 -1.490 -4.218 1.00 97.62 100 PRO A C 1
ATOM 807 O O . PRO A 1 100 ? 17.594 -0.364 -3.816 1.00 97.62 100 PRO A O 1
ATOM 810 N N . ALA A 1 101 ? 17.035 -2.227 -4.938 1.00 97.81 101 ALA A N 1
ATOM 811 C CA . ALA A 1 101 ? 15.703 -1.749 -5.314 1.00 97.81 101 ALA A CA 1
ATOM 812 C C . ALA A 1 101 ? 14.808 -1.535 -4.078 1.00 97.81 101 ALA A C 1
ATOM 814 O O . ALA A 1 101 ? 14.171 -0.488 -3.955 1.00 97.81 101 ALA A O 1
ATOM 815 N N . ARG A 1 102 ? 14.841 -2.456 -3.103 1.00 97.25 102 ARG A N 1
ATOM 816 C CA . ARG A 1 102 ? 14.175 -2.287 -1.800 1.00 97.25 102 ARG A CA 1
ATOM 817 C C . ARG A 1 102 ? 14.677 -1.053 -1.046 1.00 97.25 102 ARG A C 1
ATOM 819 O O . ARG A 1 102 ? 13.869 -0.267 -0.562 1.00 97.25 102 ARG A O 1
ATOM 826 N N . GLN A 1 103 ? 15.996 -0.884 -0.926 1.00 97.81 103 GLN A N 1
ATOM 827 C CA . GLN A 1 103 ? 16.599 0.257 -0.226 1.00 97.81 103 GLN A CA 1
ATOM 828 C C . GLN A 1 103 ? 16.204 1.585 -0.878 1.00 97.81 103 GLN A C 1
ATOM 830 O O . GLN A 1 103 ? 15.825 2.520 -0.173 1.00 97.81 103 GLN A O 1
ATOM 835 N N . ARG A 1 104 ? 16.227 1.652 -2.216 1.00 98.31 104 ARG A N 1
ATOM 836 C CA . ARG A 1 104 ? 15.774 2.828 -2.963 1.00 98.31 104 ARG A CA 1
ATOM 837 C C . ARG A 1 104 ? 14.290 3.104 -2.733 1.00 98.31 104 ARG A C 1
ATOM 839 O O . ARG A 1 104 ? 13.954 4.264 -2.512 1.00 98.31 104 ARG A O 1
ATOM 846 N N . PHE A 1 105 ? 13.431 2.082 -2.767 1.00 98.44 105 PHE A N 1
ATOM 847 C CA . PHE A 1 105 ? 12.009 2.234 -2.460 1.00 98.44 105 PHE A CA 1
ATOM 848 C C . PHE A 1 105 ? 11.803 2.835 -1.067 1.00 98.44 105 PHE A C 1
ATOM 850 O O . PHE A 1 105 ? 11.239 3.919 -0.975 1.00 98.44 105 PHE A O 1
ATOM 857 N N . LEU A 1 106 ? 12.306 2.183 -0.013 1.00 98.00 106 LEU A N 1
ATOM 858 C CA . LEU A 1 106 ? 12.097 2.614 1.373 1.00 98.00 106 LEU A CA 1
ATOM 859 C C . LEU A 1 106 ? 12.555 4.059 1.587 1.00 98.00 106 LEU A C 1
ATOM 861 O O . LEU A 1 106 ? 11.764 4.898 2.006 1.00 98.00 106 LEU A O 1
ATOM 865 N N . HIS A 1 107 ? 13.797 4.37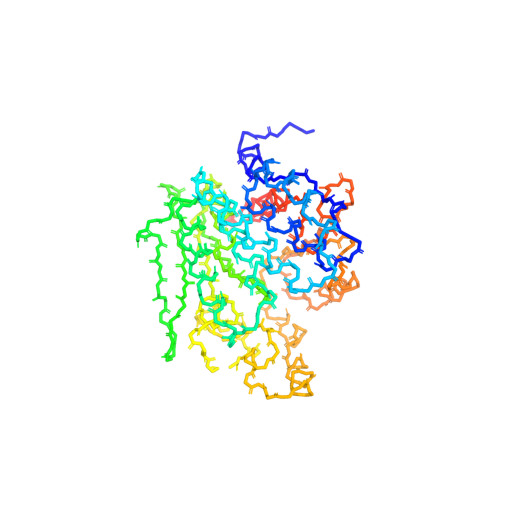0 1.205 1.00 97.88 107 HIS A N 1
ATOM 866 C CA . HIS A 1 107 ? 14.356 5.708 1.376 1.00 97.88 107 HIS A CA 1
ATOM 867 C C . HIS A 1 107 ? 13.541 6.784 0.645 1.00 97.88 107 HIS A C 1
ATOM 869 O O . HIS A 1 107 ? 13.240 7.822 1.224 1.00 97.88 107 HIS A O 1
ATOM 875 N N . ASN A 1 108 ? 13.144 6.545 -0.610 1.00 98.31 108 ASN A N 1
ATOM 876 C CA . ASN A 1 108 ? 12.436 7.557 -1.396 1.00 98.31 108 ASN A CA 1
ATOM 877 C C . ASN A 1 108 ? 10.934 7.638 -1.072 1.00 98.31 108 ASN A C 1
ATOM 879 O O . ASN A 1 108 ? 10.351 8.708 -1.233 1.00 98.31 108 ASN A O 1
ATOM 883 N N . ALA A 1 109 ? 10.311 6.558 -0.589 1.00 97.44 109 ALA A N 1
ATOM 884 C CA . ALA A 1 109 ? 8.943 6.585 -0.074 1.00 97.44 109 ALA A CA 1
ATOM 885 C C . ALA A 1 109 ? 8.880 7.405 1.221 1.00 97.44 109 ALA A C 1
ATOM 887 O O . ALA A 1 109 ? 8.010 8.258 1.370 1.00 97.44 109 ALA A O 1
ATOM 888 N N . GLU A 1 110 ? 9.848 7.212 2.118 1.00 97.75 110 GLU A N 1
ATOM 889 C CA . GLU A 1 110 ? 9.990 7.995 3.345 1.00 97.75 110 GLU A CA 1
ATOM 890 C C . GLU A 1 110 ? 10.303 9.467 3.048 1.00 97.75 110 GLU A C 1
ATOM 892 O O . GLU A 1 110 ? 9.578 10.346 3.508 1.00 97.75 110 GLU A O 1
ATOM 897 N N . THR A 1 111 ? 11.323 9.755 2.230 1.00 96.81 111 THR A N 1
ATOM 898 C CA . THR A 1 111 ? 11.689 11.129 1.844 1.00 96.81 111 THR A CA 1
ATOM 899 C C . THR A 1 111 ? 10.553 11.838 1.106 1.00 96.81 111 THR A C 1
ATOM 901 O O . THR A 1 111 ? 10.255 12.988 1.419 1.00 96.81 111 THR A O 1
ATOM 904 N N . GLY A 1 112 ? 9.875 11.159 0.177 1.00 95.50 112 GLY A N 1
ATOM 905 C CA . GLY A 1 112 ? 8.749 11.717 -0.576 1.00 95.50 112 GLY A CA 1
ATOM 906 C C . GLY A 1 112 ? 7.486 11.973 0.257 1.00 95.50 112 GLY A C 1
ATOM 907 O O . GLY A 1 112 ? 6.660 12.780 -0.154 1.00 95.50 112 GLY A O 1
ATOM 908 N N . ASN A 1 113 ? 7.354 11.336 1.426 1.00 95.81 113 ASN A N 1
ATOM 909 C CA . ASN A 1 113 ? 6.286 11.579 2.404 1.00 95.81 113 ASN A CA 1
ATOM 910 C C . ASN A 1 113 ? 6.757 12.419 3.616 1.00 95.81 113 ASN A C 1
ATOM 912 O O . ASN A 1 113 ? 6.004 12.593 4.571 1.00 95.81 113 ASN A O 1
ATOM 916 N N . GLY A 1 114 ? 7.994 12.934 3.615 1.00 96.06 114 GLY A N 1
ATOM 917 C CA . GLY A 1 114 ? 8.537 13.753 4.710 1.00 96.06 114 GLY A CA 1
ATOM 918 C C . GLY A 1 114 ? 8.819 13.004 6.023 1.00 96.06 114 GLY A C 1
ATOM 919 O O . GLY A 1 114 ? 8.935 13.642 7.067 1.00 96.06 114 GLY A O 1
ATOM 920 N N . VAL A 1 115 ? 8.935 11.672 5.994 1.00 97.38 115 VAL A N 1
ATOM 921 C CA . VAL A 1 115 ? 9.068 10.817 7.188 1.00 97.38 115 VAL A CA 1
ATOM 922 C C . VAL A 1 115 ? 10.423 11.013 7.874 1.00 97.38 115 VAL A C 1
ATOM 924 O O . VAL A 1 115 ? 11.480 10.671 7.329 1.00 97.38 115 VAL A O 1
ATOM 927 N N . THR A 1 116 ? 10.390 11.511 9.108 1.00 96.44 116 THR A N 1
ATOM 928 C CA . THR A 1 116 ? 11.571 11.837 9.915 1.00 96.44 116 THR A CA 1
ATOM 929 C C . THR A 1 116 ? 12.107 10.608 10.663 1.00 96.44 116 THR A C 1
ATOM 931 O O . THR A 1 116 ? 11.730 9.470 10.384 1.00 96.44 116 THR A O 1
ATOM 934 N N . ALA A 1 117 ? 13.023 10.808 11.615 1.00 94.94 117 ALA A N 1
ATOM 935 C CA . ALA A 1 117 ? 13.426 9.766 12.561 1.00 94.94 117 ALA A CA 1
ATOM 936 C C . ALA A 1 117 ? 12.451 9.608 13.747 1.00 94.94 117 ALA A C 1
ATOM 938 O O . ALA A 1 117 ? 12.462 8.559 14.384 1.00 94.94 117 ALA A O 1
ATOM 939 N N . ALA A 1 118 ? 11.625 10.618 14.048 1.00 91.56 118 ALA A N 1
ATOM 940 C CA . ALA A 1 118 ? 10.695 10.597 15.180 1.00 91.56 118 ALA A CA 1
ATOM 941 C C . ALA A 1 118 ? 9.446 9.748 14.896 1.00 91.56 118 ALA A C 1
ATOM 943 O O . ALA A 1 118 ? 8.963 9.054 15.787 1.00 91.56 118 ALA A O 1
ATOM 944 N N . ASP A 1 119 ? 8.981 9.744 13.643 1.00 92.69 119 ASP A N 1
ATOM 945 C CA . ASP A 1 119 ? 7.830 8.951 13.195 1.00 92.69 119 ASP A CA 1
ATOM 946 C C . ASP A 1 119 ? 8.132 7.443 13.156 1.00 92.69 119 ASP A C 1
ATOM 948 O O . ASP A 1 119 ? 7.216 6.633 13.059 1.00 92.69 119 ASP A O 1
ATOM 952 N N . ARG A 1 120 ? 9.416 7.046 13.182 1.00 92.81 120 ARG A N 1
ATOM 953 C CA . ARG A 1 120 ? 9.873 5.658 13.006 1.00 92.81 120 ARG A CA 1
ATOM 954 C C . ARG A 1 120 ? 9.931 4.919 14.329 1.00 92.81 120 ARG A C 1
ATOM 956 O O . ARG A 1 120 ? 10.577 5.358 15.282 1.00 92.81 120 ARG A O 1
ATOM 963 N N . HIS A 1 121 ? 9.358 3.727 14.360 1.00 84.50 121 HIS A N 1
ATOM 964 C CA . HIS A 1 121 ? 9.352 2.859 15.527 1.00 84.50 121 HIS A CA 1
ATOM 965 C C . HIS A 1 121 ? 9.830 1.447 15.175 1.00 84.50 121 HIS A C 1
ATOM 967 O O . HIS A 1 121 ? 9.677 0.954 14.058 1.00 84.50 121 HIS A O 1
ATOM 973 N N . GLN A 1 122 ? 10.449 0.805 16.164 1.00 83.12 122 GLN A N 1
ATOM 974 C CA . GLN A 1 122 ? 10.966 -0.559 16.085 1.00 83.12 122 GLN A CA 1
ATOM 975 C C . GLN A 1 122 ? 10.405 -1.346 17.270 1.00 83.12 122 GLN A C 1
ATOM 977 O O . GLN A 1 122 ? 11.040 -1.413 18.327 1.00 83.12 122 GLN A O 1
ATOM 982 N N . VAL A 1 123 ? 9.189 -1.870 17.126 1.00 77.75 123 VAL A N 1
ATOM 983 C CA . VAL A 1 123 ? 8.433 -2.514 18.214 1.00 77.75 123 VAL A CA 1
ATOM 984 C C . VAL A 1 123 ? 9.036 -3.896 18.499 1.00 77.75 123 VAL A C 1
ATOM 986 O O . VAL A 1 123 ? 9.181 -4.672 17.559 1.00 77.75 123 VAL A O 1
ATOM 989 N N . PRO A 1 124 ? 9.433 -4.235 19.739 1.00 77.56 124 PRO A N 1
ATOM 990 C CA . PRO A 1 124 ? 9.950 -5.569 20.039 1.00 77.56 124 PRO A CA 1
ATOM 991 C C . PRO A 1 124 ? 8.875 -6.648 19.886 1.00 77.56 124 PRO A C 1
ATOM 993 O O . PRO A 1 124 ? 7.772 -6.483 20.404 1.00 77.56 124 PRO A O 1
ATOM 996 N N . TYR A 1 125 ? 9.239 -7.788 19.300 1.00 71.31 125 TYR A N 1
ATOM 997 C CA . TYR A 1 125 ? 8.506 -9.038 19.487 1.00 71.31 125 TYR A CA 1
ATOM 998 C C . TYR A 1 125 ? 9.457 -10.225 19.526 1.00 71.31 125 TYR A C 1
ATOM 1000 O O . TYR A 1 125 ? 10.282 -10.375 18.630 1.00 71.31 125 TYR A O 1
ATOM 1008 N N . GLY A 1 126 ? 9.300 -11.117 20.509 1.00 77.62 126 GLY A N 1
ATOM 1009 C CA . GLY A 1 126 ? 10.024 -12.389 20.549 1.00 77.62 126 GLY A CA 1
ATOM 1010 C C . GLY A 1 126 ? 11.534 -12.207 20.355 1.00 77.62 126 GLY A C 1
ATOM 1011 O O . GLY A 1 126 ? 12.209 -11.647 21.216 1.00 77.62 126 GLY A O 1
ATOM 1012 N N . ALA A 1 127 ? 12.048 -12.668 19.210 1.00 82.19 127 ALA A N 1
ATOM 1013 C CA . ALA A 1 127 ? 13.448 -12.516 18.795 1.00 82.19 127 ALA A CA 1
ATOM 1014 C C . ALA A 1 127 ? 13.676 -11.490 17.656 1.00 82.19 127 ALA A C 1
ATOM 1016 O O . ALA A 1 127 ? 14.797 -11.366 17.164 1.00 82.19 127 ALA A O 1
ATOM 1017 N N . THR A 1 128 ? 12.640 -10.769 17.220 1.00 84.62 128 THR A N 1
ATOM 1018 C CA . THR A 1 128 ? 12.661 -9.808 16.105 1.00 84.62 128 THR A CA 1
ATOM 1019 C C . THR A 1 128 ? 12.183 -8.411 16.536 1.00 84.62 128 THR A C 1
ATOM 1021 O O . THR A 1 128 ? 11.972 -8.130 17.721 1.00 84.62 128 THR A O 1
ATOM 1024 N N . ARG A 1 129 ? 12.043 -7.494 15.573 1.00 83.31 129 ARG A N 1
ATOM 1025 C CA . ARG A 1 129 ? 11.408 -6.184 15.765 1.00 83.31 129 ARG A CA 1
ATOM 1026 C C . ARG A 1 129 ? 10.533 -5.838 14.566 1.00 83.31 129 ARG A C 1
ATOM 1028 O O . ARG A 1 129 ? 10.944 -6.065 13.430 1.00 83.31 129 ARG A O 1
ATOM 1035 N N . LEU A 1 130 ? 9.370 -5.245 14.820 1.00 85.38 130 LEU A N 1
ATOM 1036 C CA . LEU A 1 130 ? 8.507 -4.724 13.768 1.00 85.38 130 LEU A CA 1
ATOM 1037 C C . LEU A 1 130 ? 8.879 -3.305 13.386 1.00 85.38 130 LEU A C 1
ATOM 1039 O O . LEU A 1 130 ? 9.049 -2.446 14.253 1.00 85.38 130 LEU A O 1
ATOM 1043 N N . THR A 1 131 ? 8.889 -3.045 12.084 1.00 91.12 131 THR A N 1
ATOM 1044 C CA . THR A 1 131 ? 8.939 -1.689 11.547 1.00 91.12 131 THR A CA 1
ATOM 1045 C C . THR A 1 131 ? 7.545 -1.089 11.590 1.00 91.12 131 THR A C 1
ATOM 1047 O O . THR A 1 131 ? 6.636 -1.551 10.905 1.00 91.12 131 THR A O 1
ATOM 1050 N N . ALA A 1 132 ? 7.386 -0.037 12.384 1.00 89.00 132 ALA A N 1
ATOM 1051 C CA . ALA A 1 132 ? 6.158 0.737 12.459 1.00 89.00 132 ALA A CA 1
ATOM 1052 C C . ALA A 1 132 ? 6.446 2.220 12.217 1.00 89.00 132 ALA A C 1
ATOM 1054 O O . ALA A 1 132 ? 7.550 2.701 12.483 1.00 89.00 132 ALA A O 1
ATOM 1055 N N . TYR A 1 133 ? 5.436 2.943 11.749 1.00 93.62 133 TYR A N 1
ATOM 1056 C CA . TYR A 1 133 ? 5.430 4.397 11.685 1.00 93.62 133 TYR A CA 1
ATOM 1057 C C . TYR A 1 133 ? 4.223 4.925 12.464 1.00 93.62 133 TYR A C 1
ATOM 1059 O O . TYR A 1 133 ? 3.154 4.308 12.433 1.00 93.62 133 TYR A O 1
ATOM 1067 N N . ARG A 1 134 ? 4.372 6.055 13.158 1.00 92.69 134 ARG A N 1
ATOM 1068 C CA . ARG A 1 134 ? 3.272 6.732 13.854 1.00 92.69 134 ARG A CA 1
ATOM 1069 C C . ARG A 1 134 ? 3.215 8.201 13.473 1.00 92.69 134 ARG A C 1
ATOM 1071 O O . ARG A 1 134 ? 4.217 8.901 13.563 1.00 92.69 134 ARG A O 1
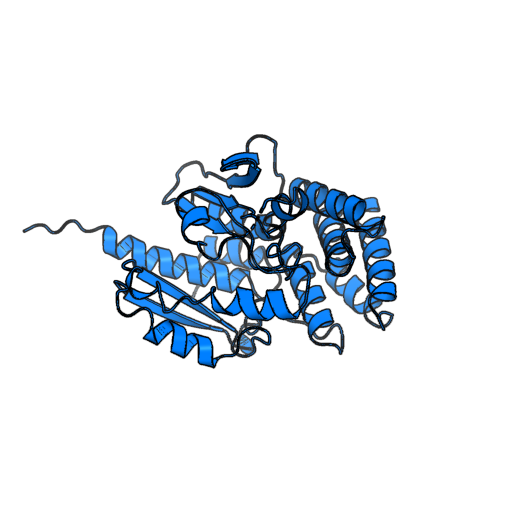ATOM 1078 N N . PHE A 1 135 ? 2.019 8.662 13.129 1.00 93.25 135 PHE A N 1
ATOM 1079 C CA . PHE A 1 135 ? 1.732 10.052 12.796 1.00 93.25 135 PHE A CA 1
ATOM 1080 C C . PHE A 1 135 ? 0.606 10.555 13.704 1.00 93.25 135 PHE A C 1
ATOM 1082 O O . PHE A 1 135 ? -0.567 10.238 13.501 1.00 93.25 135 PHE A O 1
ATOM 1089 N N . THR A 1 136 ? 0.972 11.325 14.726 1.00 87.25 136 THR A N 1
ATOM 1090 C CA . THR A 1 136 ? 0.043 11.861 15.731 1.00 87.25 136 THR A CA 1
ATOM 1091 C C . THR A 1 136 ? -0.267 13.334 15.421 1.00 87.25 136 THR A C 1
ATOM 1093 O O . THR A 1 136 ? 0.671 14.127 15.342 1.00 87.25 136 THR A O 1
ATOM 1096 N N . PRO A 1 137 ? -1.540 13.735 15.238 1.00 90.31 137 PRO A N 1
ATOM 1097 C CA . PRO A 1 137 ? -1.918 15.142 15.071 1.00 90.31 137 PRO A CA 1
ATOM 1098 C C . PRO A 1 137 ? -1.984 15.881 16.420 1.00 90.31 137 PRO A C 1
ATOM 1100 O O . PRO A 1 137 ? -2.149 15.251 17.461 1.00 90.31 137 PRO A O 1
ATOM 1103 N N . ASP A 1 138 ? -1.951 17.220 16.406 1.00 91.25 138 ASP A N 1
ATOM 1104 C CA . ASP A 1 138 ? -1.975 18.083 17.610 1.00 91.25 138 ASP A CA 1
ATOM 1105 C C . ASP A 1 138 ? -3.127 17.796 18.592 1.00 91.25 138 ASP A C 1
ATOM 1107 O O . ASP A 1 138 ? -3.026 18.079 19.787 1.00 91.25 138 ASP A O 1
ATOM 1111 N N . ARG A 1 139 ? -4.260 17.294 18.083 1.00 90.38 139 ARG A N 1
ATOM 1112 C CA . ARG A 1 139 ? -5.461 16.950 18.860 1.00 90.38 139 ARG A CA 1
ATOM 1113 C C . ARG A 1 139 ? -6.080 15.655 18.317 1.00 90.38 139 ARG A C 1
ATOM 1115 O O . ARG A 1 139 ? -6.993 15.732 17.493 1.00 90.38 139 ARG A O 1
ATOM 1122 N N . PRO A 1 140 ? -5.597 14.472 18.731 1.00 87.81 140 PRO A N 1
ATOM 1123 C CA . PRO A 1 140 ? -6.140 13.205 18.255 1.00 87.81 140 PRO A CA 1
ATOM 1124 C C . PRO A 1 140 ? -7.595 13.020 18.691 1.00 87.81 140 PRO A C 1
ATOM 1126 O O . PRO A 1 140 ? -7.912 13.135 19.875 1.00 87.81 140 PRO A O 1
ATOM 1129 N N . ARG A 1 141 ? -8.476 12.691 17.742 1.00 90.12 141 ARG A N 1
ATOM 1130 C CA . ARG A 1 141 ? -9.890 12.347 18.000 1.00 90.12 141 ARG A CA 1
ATOM 1131 C C . ARG A 1 141 ? -10.129 10.845 18.202 1.00 90.12 141 ARG A C 1
ATOM 1133 O O . ARG A 1 141 ? -11.241 10.427 18.499 1.00 90.12 141 ARG A O 1
ATOM 1140 N N . GLY A 1 142 ? -9.079 10.050 18.019 1.00 83.12 142 GLY A N 1
ATOM 1141 C CA . GLY A 1 142 ? -9.030 8.597 18.141 1.00 83.12 142 GLY A CA 1
ATOM 1142 C C . GLY A 1 142 ? -7.678 8.084 17.640 1.00 83.12 142 GLY A C 1
ATOM 1143 O O . GLY A 1 142 ? -6.925 8.845 17.028 1.00 83.12 142 GLY A O 1
ATOM 1144 N N . THR A 1 143 ? -7.378 6.809 17.883 1.00 84.25 143 THR A N 1
ATOM 1145 C CA . THR A 1 143 ? -6.198 6.122 17.333 1.00 84.25 143 THR A CA 1
ATOM 1146 C C . THR A 1 143 ? -6.664 5.095 16.306 1.00 84.25 143 THR A C 1
ATOM 1148 O O . THR A 1 143 ? -7.607 4.350 16.574 1.00 84.25 143 THR A O 1
ATOM 1151 N N . ILE A 1 144 ? -6.002 5.029 15.151 1.00 85.50 144 ILE A N 1
ATOM 1152 C CA . ILE A 1 144 ? -6.207 3.979 14.146 1.00 85.50 144 ILE A CA 1
ATOM 1153 C C . ILE A 1 144 ? -4.917 3.179 13.971 1.00 85.50 144 ILE A C 1
ATOM 1155 O O . ILE A 1 144 ? -3.825 3.743 13.900 1.00 85.50 144 ILE A O 1
ATOM 1159 N N . VAL A 1 145 ? -5.053 1.855 13.919 1.00 85.19 145 VAL A N 1
ATOM 1160 C CA . VAL A 1 145 ? -3.945 0.921 13.707 1.00 85.19 145 VAL A CA 1
ATOM 1161 C C . VAL A 1 145 ? -4.176 0.202 12.383 1.00 85.19 145 VAL A C 1
ATOM 1163 O O . VAL A 1 145 ? -5.229 -0.403 12.187 1.00 85.19 145 VAL A O 1
ATOM 1166 N N . VAL A 1 146 ? -3.199 0.267 11.482 1.00 88.12 146 VAL A N 1
ATOM 1167 C CA . VAL A 1 146 ? -3.245 -0.363 10.156 1.00 88.12 146 VAL A CA 1
ATOM 1168 C C . VAL A 1 146 ? -2.041 -1.287 9.986 1.00 88.12 146 VAL A C 1
ATOM 1170 O O . VAL A 1 146 ? -0.920 -0.949 10.363 1.00 88.12 146 VAL A O 1
ATOM 1173 N N . PHE A 1 147 ? -2.262 -2.446 9.381 1.00 88.12 147 PHE A N 1
ATOM 1174 C CA . PHE A 1 147 ? -1.209 -3.351 8.932 1.00 88.12 147 PHE A CA 1
ATOM 1175 C C . PHE A 1 147 ? -1.350 -3.621 7.434 1.00 88.12 147 PHE A C 1
ATOM 1177 O O . PHE A 1 147 ? -2.359 -3.276 6.815 1.00 88.12 147 PHE A O 1
ATOM 1184 N N . GLY A 1 148 ? -0.308 -4.189 6.833 1.00 85.75 148 GLY A N 1
ATOM 1185 C CA . GLY A 1 148 ? -0.264 -4.433 5.398 1.00 85.75 148 GLY A CA 1
ATOM 1186 C C . GLY A 1 148 ? -1.249 -5.505 4.921 1.00 85.75 148 GLY A C 1
ATOM 1187 O O . GLY A 1 148 ? -1.883 -6.215 5.702 1.00 85.75 148 GLY A O 1
ATOM 1188 N N . GLY A 1 149 ? -1.307 -5.674 3.602 1.00 79.00 149 GLY A N 1
ATOM 1189 C CA . GLY A 1 149 ? -1.798 -6.909 2.998 1.00 79.00 149 GLY A CA 1
ATOM 1190 C C . GLY A 1 149 ? -0.717 -7.993 3.008 1.00 79.00 149 GLY A C 1
ATOM 1191 O O . GLY A 1 149 ? 0.329 -7.857 3.644 1.00 79.00 149 GLY A O 1
ATOM 1192 N N . TYR A 1 150 ? -0.942 -9.062 2.248 1.00 71.44 150 TYR A N 1
ATOM 1193 C CA . TYR A 1 150 ? 0.044 -10.133 2.091 1.00 71.44 150 TYR A CA 1
ATOM 1194 C C . TYR A 1 150 ? 1.354 -9.618 1.454 1.00 71.44 150 TYR A C 1
ATOM 1196 O O . TYR A 1 150 ? 2.445 -9.857 1.965 1.00 71.44 150 TYR A O 1
ATOM 1204 N N . ASP A 1 151 ? 1.264 -8.924 0.318 1.00 80.12 151 ASP A N 1
ATOM 1205 C CA . ASP A 1 151 ? 2.415 -8.673 -0.560 1.00 80.12 151 ASP A CA 1
ATOM 1206 C C . ASP A 1 151 ? 3.105 -7.313 -0.341 1.00 80.12 151 ASP A C 1
ATOM 1208 O O . ASP A 1 151 ? 4.054 -6.985 -1.060 1.00 80.12 151 ASP A O 1
ATOM 1212 N N . SER A 1 152 ? 2.621 -6.511 0.612 1.00 85.06 152 SER A N 1
ATOM 1213 C CA . SER A 1 152 ? 2.985 -5.103 0.805 1.00 85.06 152 SER A CA 1
ATOM 1214 C C . SER A 1 152 ? 4.218 -4.879 1.680 1.00 85.06 152 SER A C 1
ATOM 1216 O O . SER A 1 152 ? 4.498 -5.654 2.591 1.00 85.06 152 SER A O 1
ATOM 1218 N N . TYR A 1 153 ? 4.880 -3.742 1.474 1.00 94.44 153 TYR A N 1
ATOM 1219 C CA . TYR A 1 153 ? 5.600 -3.026 2.532 1.00 94.44 153 TYR A CA 1
ATOM 1220 C C . TYR A 1 153 ? 4.665 -1.962 3.104 1.00 94.44 153 TYR A C 1
ATOM 1222 O O . TYR A 1 153 ? 4.023 -1.247 2.334 1.00 94.44 153 TYR A O 1
ATOM 1230 N N . ILE A 1 154 ? 4.641 -1.764 4.420 1.00 93.94 154 ILE A N 1
ATOM 1231 C CA . ILE A 1 154 ? 3.827 -0.708 5.038 1.00 93.94 154 ILE A CA 1
ATOM 1232 C C . ILE A 1 154 ? 4.251 0.705 4.602 1.00 93.94 154 ILE A C 1
ATOM 1234 O O . ILE A 1 154 ? 3.451 1.633 4.628 1.00 93.94 154 ILE A O 1
ATOM 1238 N N . ALA A 1 155 ? 5.484 0.865 4.113 1.00 96.12 155 ALA A N 1
ATOM 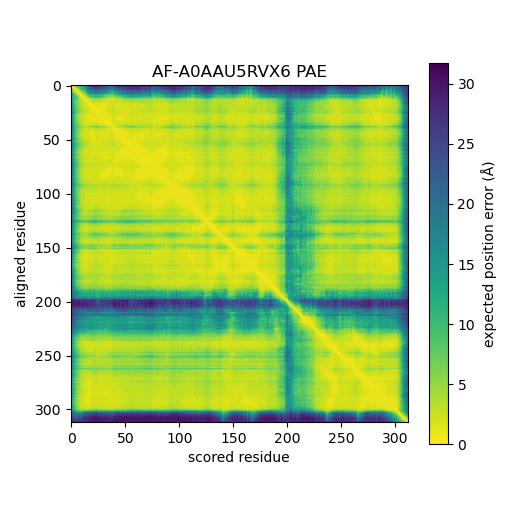1239 C CA . ALA A 1 155 ? 5.948 2.105 3.494 1.00 96.12 155 ALA A CA 1
ATOM 1240 C C . ALA A 1 155 ? 5.148 2.503 2.227 1.00 96.12 155 ALA A C 1
ATOM 1242 O O . ALA A 1 155 ? 5.173 3.668 1.843 1.00 96.12 155 ALA A O 1
ATOM 1243 N N . GLU A 1 156 ? 4.403 1.581 1.595 1.00 94.56 156 GLU A N 1
ATOM 1244 C CA . GLU A 1 156 ? 3.430 1.916 0.536 1.00 94.56 156 GLU A CA 1
ATOM 1245 C C . GLU A 1 156 ? 2.239 2.715 1.094 1.00 94.56 156 GLU A C 1
ATOM 1247 O O . GLU A 1 156 ? 1.690 3.566 0.405 1.00 94.56 156 GLU A O 1
ATOM 1252 N N . TRP A 1 157 ? 1.862 2.480 2.356 1.00 94.81 157 TRP A N 1
ATOM 1253 C CA . TRP A 1 157 ? 0.707 3.099 3.015 1.00 94.81 157 TRP A CA 1
ATOM 1254 C C . TRP A 1 157 ? 0.969 4.510 3.563 1.00 94.81 157 TRP A C 1
ATOM 1256 O O . TRP A 1 157 ? 0.037 5.140 4.062 1.00 94.81 157 TRP A O 1
ATOM 1266 N N . LEU A 1 158 ? 2.196 5.038 3.465 1.00 96.00 158 LEU A N 1
ATOM 1267 C CA . LEU A 1 158 ? 2.560 6.358 4.005 1.00 96.00 158 LEU A CA 1
ATOM 1268 C C . LEU A 1 158 ? 1.619 7.508 3.568 1.00 96.00 158 LEU A C 1
ATOM 1270 O O . LEU A 1 158 ? 1.200 8.261 4.450 1.00 96.00 158 LEU A O 1
ATOM 1274 N N . PRO A 1 159 ? 1.183 7.629 2.293 1.00 94.69 159 PRO A N 1
ATOM 1275 C CA . PRO A 1 159 ? 0.251 8.689 1.893 1.00 94.69 159 PRO A CA 1
ATOM 1276 C C . PRO A 1 159 ? -1.118 8.579 2.585 1.00 94.69 159 PRO A C 1
ATOM 1278 O O . PRO A 1 159 ? -1.715 9.589 2.960 1.00 94.69 159 PRO A O 1
ATOM 1281 N N . ALA A 1 160 ? -1.607 7.351 2.798 1.00 95.38 160 ALA A N 1
ATOM 1282 C CA . ALA A 1 160 ? -2.863 7.087 3.503 1.00 95.38 160 ALA A CA 1
ATOM 1283 C C . ALA A 1 160 ? -2.727 7.295 5.014 1.00 95.38 160 ALA A C 1
ATOM 1285 O O . ALA A 1 160 ? -3.627 7.853 5.634 1.00 95.38 160 ALA A O 1
ATOM 1286 N N . ALA A 1 161 ? -1.589 6.926 5.600 1.00 95.06 161 ALA A N 1
ATOM 1287 C CA . ALA A 1 161 ? -1.304 7.171 7.009 1.00 95.06 161 ALA A CA 1
ATOM 1288 C C . ALA A 1 161 ? -1.279 8.673 7.337 1.00 95.06 161 ALA A C 1
ATOM 1290 O O . ALA A 1 161 ? -1.836 9.109 8.343 1.00 95.06 161 ALA A O 1
ATOM 1291 N N . LEU A 1 162 ? -0.699 9.479 6.444 1.00 95.25 162 LEU A N 1
ATOM 1292 C CA . LEU A 1 162 ? -0.727 10.937 6.541 1.00 95.25 162 LEU A CA 1
ATOM 1293 C C . LEU A 1 162 ? -2.137 11.504 6.324 1.00 95.25 162 LEU A C 1
ATOM 1295 O O . LEU A 1 162 ? -2.532 12.414 7.045 1.00 95.25 162 LEU A O 1
ATOM 1299 N N . ALA A 1 163 ? -2.921 10.960 5.387 1.00 94.50 163 ALA A N 1
ATOM 1300 C CA . ALA A 1 163 ? -4.316 11.367 5.190 1.00 94.50 163 ALA A CA 1
ATOM 1301 C C . ALA A 1 163 ? -5.198 11.079 6.423 1.00 94.50 163 ALA A C 1
ATOM 1303 O O . ALA A 1 163 ? -5.990 11.929 6.818 1.00 94.50 163 ALA A O 1
ATOM 1304 N N . LEU A 1 164 ? -5.021 9.925 7.075 1.00 93.31 164 LEU A N 1
ATOM 130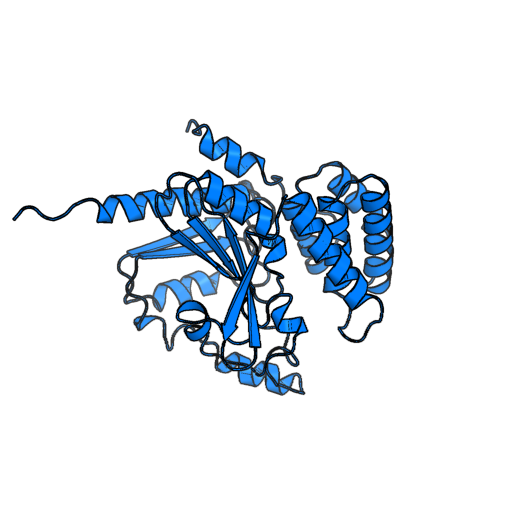5 C CA . LEU A 1 164 ? -5.709 9.570 8.324 1.00 93.31 164 LEU A CA 1
ATOM 1306 C C . LEU A 1 164 ? -5.268 10.462 9.500 1.00 93.31 164 LEU A C 1
ATOM 1308 O O . LEU A 1 164 ? -6.110 10.894 10.290 1.00 93.31 164 LEU A O 1
ATOM 1312 N N . ARG A 1 165 ? -3.976 10.817 9.577 1.00 93.75 165 ARG A N 1
ATOM 1313 C CA . ARG A 1 165 ? -3.470 11.812 10.538 1.00 93.75 165 ARG A CA 1
ATOM 1314 C C . ARG A 1 165 ? -4.109 13.180 10.344 1.00 93.75 165 ARG A C 1
ATOM 1316 O O . ARG A 1 165 ? -4.507 13.805 11.324 1.00 93.75 165 ARG A O 1
ATOM 1323 N N . ASP A 1 166 ? -4.235 13.635 9.103 1.00 93.19 166 ASP A N 1
ATOM 1324 C CA . ASP A 1 166 ? -4.856 14.925 8.790 1.00 93.19 166 ASP A CA 1
ATOM 1325 C C . ASP A 1 166 ? -6.386 14.898 8.968 1.00 93.19 166 ASP A C 1
ATOM 1327 O O . ASP A 1 166 ? -6.976 15.905 9.351 1.00 93.19 166 ASP A O 1
ATOM 1331 N N . ALA A 1 167 ? -7.014 13.719 8.878 1.00 91.50 167 ALA A N 1
ATOM 1332 C CA . ALA A 1 167 ? -8.377 13.460 9.360 1.00 91.50 167 ALA A CA 1
ATOM 1333 C C . ALA A 1 167 ? -8.508 13.438 10.905 1.00 91.50 167 ALA A C 1
ATOM 1335 O O . ALA A 1 167 ? -9.575 13.113 11.437 1.00 91.50 167 ALA A O 1
ATOM 1336 N N . GLY A 1 168 ? -7.440 13.761 11.642 1.00 90.94 168 GLY A N 1
ATOM 1337 C CA . GLY A 1 168 ? -7.415 13.884 13.100 1.00 90.94 168 GLY A CA 1
ATOM 1338 C C . GLY A 1 168 ? -7.183 12.579 13.869 1.00 90.94 168 GLY A C 1
ATOM 1339 O O . GLY A 1 168 ? -7.348 12.576 15.091 1.00 90.94 168 GLY A O 1
ATOM 1340 N N . LEU A 1 169 ? -6.810 11.479 13.207 1.00 86.31 169 LEU A N 1
ATOM 1341 C CA . LEU A 1 169 ? -6.533 10.196 13.862 1.00 86.31 169 LEU A CA 1
ATOM 1342 C C . LEU A 1 169 ? -5.043 10.039 14.184 1.00 86.31 169 LEU A C 1
ATOM 1344 O O . LEU A 1 169 ? -4.190 10.148 13.307 1.00 86.31 169 LEU A O 1
ATOM 1348 N N . ASP A 1 170 ? -4.713 9.704 15.429 1.00 86.94 170 ASP A N 1
ATOM 1349 C CA . ASP A 1 170 ? -3.381 9.208 15.778 1.00 86.94 170 ASP A CA 1
ATOM 1350 C C . ASP A 1 170 ? -3.144 7.881 15.047 1.00 86.94 170 ASP A C 1
ATOM 1352 O O . ASP A 1 170 ? -3.763 6.863 15.354 1.00 86.94 170 ASP A O 1
ATOM 1356 N N . THR A 1 171 ? -2.314 7.916 14.009 1.00 90.19 171 THR A N 1
ATOM 1357 C CA . THR A 1 171 ? -2.264 6.851 13.008 1.00 90.19 171 THR A CA 1
ATOM 1358 C C . THR A 1 171 ? -0.994 6.037 13.166 1.00 90.19 171 THR A C 1
ATOM 1360 O O . THR A 1 171 ? 0.100 6.532 12.896 1.00 90.19 171 THR A O 1
ATOM 1363 N N . VAL A 1 172 ? -1.141 4.779 13.580 1.00 88.81 172 VAL A N 1
ATOM 1364 C CA . VAL A 1 172 ? -0.065 3.785 13.634 1.00 88.81 172 VAL A CA 1
ATOM 1365 C C . VAL A 1 172 ? -0.198 2.863 12.430 1.00 88.81 172 VAL A C 1
ATOM 1367 O O . VAL A 1 172 ? -1.231 2.219 12.253 1.00 88.81 172 VAL A O 1
ATOM 1370 N N . ILE A 1 173 ? 0.855 2.750 11.628 1.00 93.44 173 ILE A N 1
ATOM 1371 C CA . ILE A 1 173 ? 0.953 1.737 10.573 1.00 93.44 173 ILE A CA 1
ATOM 1372 C C . ILE A 1 173 ? 2.138 0.817 10.867 1.00 93.44 173 ILE A C 1
ATOM 1374 O O . ILE A 1 173 ? 3.194 1.306 11.270 1.00 93.44 173 ILE A O 1
ATOM 1378 N N . PHE A 1 174 ? 2.009 -0.495 10.673 1.00 89.81 174 PHE A N 1
ATOM 1379 C CA . PHE A 1 174 ? 3.138 -1.413 10.859 1.00 89.81 174 PHE A CA 1
ATOM 1380 C C . PHE A 1 174 ? 3.289 -2.473 9.761 1.00 89.81 174 PHE A C 1
ATOM 1382 O O . PHE A 1 174 ? 2.309 -3.034 9.274 1.00 89.81 174 PHE A O 1
ATOM 1389 N N . ASP A 1 175 ? 4.545 -2.760 9.396 1.00 90.62 175 ASP A N 1
ATOM 1390 C CA . ASP A 1 175 ? 4.913 -4.039 8.797 1.00 90.62 175 ASP A CA 1
ATOM 1391 C C . ASP A 1 175 ? 4.715 -5.055 9.920 1.00 90.62 175 ASP A C 1
ATOM 1393 O O . ASP A 1 175 ? 5.580 -5.228 10.788 1.00 90.62 175 ASP A O 1
ATOM 1397 N N . GLY A 1 176 ? 3.577 -5.746 9.903 1.00 85.81 176 GLY A N 1
ATOM 1398 C CA . GLY A 1 176 ? 3.546 -7.070 10.489 1.00 85.81 176 GLY A CA 1
ATOM 1399 C C . GLY A 1 176 ? 4.598 -7.920 9.774 1.00 85.81 176 GLY A C 1
ATOM 1400 O O . GLY A 1 176 ? 4.954 -7.654 8.622 1.00 85.81 176 GLY A O 1
ATOM 1401 N N . PRO A 1 177 ? 5.151 -8.958 10.396 1.00 85.00 177 PRO A N 1
ATOM 1402 C CA . PRO A 1 177 ? 6.093 -9.801 9.688 1.00 85.00 177 PRO A CA 1
ATOM 1403 C C . PRO A 1 177 ? 5.413 -10.457 8.485 1.00 85.00 177 PRO A C 1
ATOM 1405 O O . PRO A 1 177 ? 4.206 -10.673 8.477 1.00 85.00 177 PRO A O 1
ATOM 1408 N N . GLY A 1 178 ? 6.189 -10.773 7.447 1.00 85.94 178 GLY A N 1
ATOM 1409 C CA . GLY A 1 178 ? 5.655 -11.245 6.160 1.00 85.94 178 GLY A CA 1
ATOM 1410 C C . GLY A 1 178 ? 5.254 -10.087 5.253 1.00 85.94 178 GLY A C 1
ATOM 1411 O O . GLY A 1 178 ? 5.064 -10.261 4.055 1.00 85.94 178 GLY A O 1
ATOM 1412 N N . GLN A 1 179 ? 5.240 -8.895 5.833 1.00 89.56 179 GLN A N 1
ATOM 1413 C CA . GLN A 1 179 ? 5.096 -7.610 5.200 1.00 89.56 179 GLN A CA 1
ATOM 1414 C C . GLN A 1 179 ? 6.472 -6.936 5.293 1.00 89.56 179 GLN A C 1
ATOM 1416 O O . GLN A 1 179 ? 7.247 -7.134 6.241 1.00 89.56 179 GLN A O 1
ATOM 1421 N N . GLY A 1 180 ? 6.814 -6.250 4.214 1.00 91.56 180 GLY A N 1
ATOM 1422 C CA . GLY A 1 180 ? 8.026 -5.475 4.024 1.00 91.56 180 GLY A CA 1
ATOM 1423 C C . GLY A 1 180 ? 9.312 -5.909 4.736 1.00 91.56 180 GLY A C 1
ATOM 1424 O O . GLY A 1 180 ? 9.908 -6.952 4.469 1.00 91.56 180 GLY A O 1
ATOM 1425 N N . THR A 1 181 ? 9.817 -5.033 5.595 1.00 91.81 181 THR A N 1
ATOM 1426 C CA . THR A 1 181 ? 11.182 -5.114 6.141 1.00 91.81 181 THR A CA 1
ATOM 1427 C C . THR A 1 181 ? 11.377 -6.239 7.153 1.00 91.81 181 THR A C 1
ATOM 1429 O O . THR A 1 181 ? 12.487 -6.748 7.313 1.00 91.81 181 THR A O 1
ATOM 1432 N N . VAL A 1 182 ? 10.304 -6.678 7.803 1.00 89.75 182 VAL A N 1
ATOM 1433 C CA . VAL A 1 182 ? 10.352 -7.741 8.812 1.00 89.75 182 VAL A CA 1
ATOM 1434 C C . VAL A 1 182 ? 10.325 -9.123 8.140 1.00 89.75 182 VAL A C 1
ATOM 1436 O O . VAL A 1 182 ? 10.951 -10.072 8.612 1.00 89.75 182 VAL A O 1
ATOM 1439 N N . LEU A 1 183 ? 9.718 -9.223 6.950 1.00 90.25 183 LEU A N 1
ATOM 1440 C CA . LEU A 1 183 ? 10.018 -10.297 6.000 1.00 90.25 183 LEU A CA 1
ATOM 1441 C C . LEU A 1 183 ? 11.509 -10.314 5.622 1.00 90.25 183 LEU A C 1
ATOM 1443 O O . LEU A 1 183 ? 12.147 -11.373 5.623 1.00 90.25 183 LEU A O 1
ATOM 1447 N N . ASP A 1 184 ? 12.096 -9.168 5.290 1.00 89.69 184 ASP A N 1
ATOM 1448 C CA . ASP A 1 184 ? 13.506 -9.116 4.893 1.00 89.69 184 ASP A CA 1
ATOM 1449 C C . ASP A 1 184 ? 14.461 -9.556 6.016 1.00 89.69 184 ASP A C 1
ATOM 1451 O O . ASP A 1 184 ? 15.440 -10.245 5.720 1.00 89.69 184 ASP A O 1
ATOM 1455 N N . ALA A 1 185 ? 14.122 -9.260 7.276 1.00 89.12 185 ALA A N 1
ATOM 1456 C CA . ALA A 1 185 ? 14.802 -9.752 8.480 1.00 89.12 185 ALA A CA 1
ATOM 1457 C C . ALA A 1 185 ? 14.665 -11.275 8.709 1.00 89.12 185 ALA A C 1
ATOM 1459 O O . ALA A 1 185 ? 15.485 -11.861 9.411 1.00 89.12 185 ALA A O 1
ATOM 1460 N N . GLY A 1 186 ? 13.683 -11.933 8.081 1.00 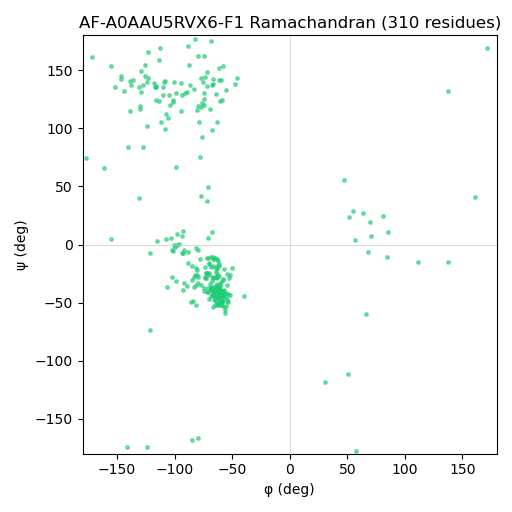87.62 186 GLY A N 1
ATOM 1461 C CA . GLY A 1 186 ? 13.599 -13.397 8.007 1.00 87.62 186 GLY A CA 1
ATOM 1462 C C . GLY A 1 186 ? 13.012 -14.106 9.234 1.00 87.62 186 GLY A C 1
ATOM 1463 O O . GLY A 1 186 ? 13.325 -15.276 9.433 1.00 87.62 186 GLY A O 1
ATOM 1464 N N . THR A 1 187 ? 12.189 -13.424 10.040 1.00 86.38 187 THR A N 1
ATOM 1465 C CA . THR A 1 187 ? 11.542 -13.953 11.264 1.00 86.38 187 THR A CA 1
ATOM 1466 C C . THR A 1 187 ? 10.912 -15.363 11.083 1.00 86.38 187 THR A C 1
ATOM 1468 O O . THR A 1 187 ? 10.376 -15.587 9.999 1.00 86.38 187 THR A O 1
ATOM 1471 N N . PRO A 1 188 ? 10.952 -16.290 12.083 1.00 83.31 188 PRO A N 1
ATOM 1472 C CA . PRO A 1 188 ? 10.271 -17.625 12.092 1.00 83.31 188 PRO A CA 1
ATOM 1473 C C . PRO A 1 188 ? 8.621 -17.596 12.381 1.00 83.31 188 PRO A C 1
ATOM 1475 O O . PRO A 1 188 ? 8.803 -16.955 13.472 1.00 83.31 188 PRO A O 1
ATOM 1478 N N . MET A 1 189 ? 6.737 -18.333 11.206 1.00 80.44 189 MET A N 1
ATOM 1479 C CA . MET A 1 189 ? 5.253 -18.173 10.911 1.00 80.44 189 MET A CA 1
ATOM 1480 C C . MET A 1 189 ? 4.176 -18.451 11.971 1.00 80.44 189 MET A C 1
ATOM 1482 O O . MET A 1 189 ? 4.208 -19.494 12.622 1.00 80.44 189 MET A O 1
ATOM 1486 N N . THR A 1 190 ? 3.100 -17.637 11.969 1.00 72.88 190 THR A N 1
ATOM 1487 C CA . THR A 1 190 ? 1.837 -18.039 12.605 1.00 72.88 190 THR A CA 1
ATOM 1488 C C . THR A 1 190 ? 0.499 -17.738 11.874 1.00 72.88 190 THR A C 1
ATOM 1490 O O . THR A 1 190 ? 0.297 -16.639 11.355 1.00 72.88 190 THR A O 1
ATOM 1493 N N . PRO A 1 191 ? -0.471 -18.686 11.847 1.00 67.50 191 PRO A N 1
ATOM 1494 C CA . PRO A 1 191 ? -1.895 -18.393 11.617 1.00 67.50 191 PRO A CA 1
ATOM 1495 C C . PRO A 1 191 ? -2.541 -17.567 12.733 1.00 67.50 191 PRO A C 1
ATOM 1497 O O . PRO A 1 191 ? -3.617 -17.007 12.535 1.00 67.50 191 PRO A O 1
ATOM 1500 N N . ASP A 1 192 ? -1.864 -17.415 13.868 1.00 65.31 192 ASP A N 1
ATOM 1501 C CA . ASP A 1 192 ? -2.265 -16.582 14.995 1.00 65.31 192 ASP A CA 1
ATOM 1502 C C . ASP A 1 192 ? -2.143 -15.071 14.685 1.00 65.31 192 ASP A C 1
ATOM 1504 O O . ASP A 1 192 ? -1.600 -14.321 15.488 1.00 65.31 192 ASP A O 1
ATOM 1508 N N . TRP A 1 193 ? -2.669 -14.569 13.554 1.00 66.81 193 TRP A N 1
ATOM 1509 C CA . TRP A 1 193 ? -2.649 -13.129 13.203 1.00 66.81 193 TRP A CA 1
ATOM 1510 C C . TRP A 1 193 ? -3.530 -12.238 14.105 1.00 66.81 193 TRP A C 1
ATOM 1512 O O . TRP A 1 193 ? -3.682 -11.043 13.862 1.00 66.81 193 TRP A O 1
ATOM 1522 N N . HIS A 1 194 ? -4.026 -12.785 15.217 1.00 54.66 194 HIS A N 1
ATOM 1523 C CA . HIS A 1 194 ? -4.477 -12.017 16.376 1.00 54.66 194 HIS A CA 1
ATOM 1524 C C . HIS A 1 194 ? -3.301 -11.559 17.267 1.00 54.66 194 HIS A C 1
ATOM 1526 O O . HIS A 1 194 ? -3.344 -10.454 17.808 1.00 54.66 194 HIS A O 1
ATOM 1532 N N . LEU A 1 195 ? -2.220 -12.347 17.373 1.00 51.81 195 LEU A N 1
ATOM 1533 C CA . LEU A 1 195 ? -0.996 -11.982 18.091 1.00 51.81 195 LEU A CA 1
ATOM 1534 C C . LEU A 1 195 ? -0.337 -10.694 17.574 1.00 51.81 195 LEU A C 1
ATOM 1536 O O . LEU A 1 195 ? -0.001 -9.894 18.426 1.00 51.81 195 LEU A O 1
ATOM 1540 N N . PRO A 1 196 ? -0.199 -10.386 16.270 1.00 45.94 196 PRO A N 1
ATOM 1541 C CA . PRO A 1 196 ? 0.356 -9.119 15.798 1.00 45.94 196 PRO A CA 1
ATOM 1542 C C . PRO A 1 196 ? -0.508 -7.897 16.121 1.00 45.94 196 PRO A C 1
ATOM 1544 O O . PRO A 1 196 ? 0.035 -6.810 16.307 1.00 45.94 196 PRO A O 1
ATOM 1547 N N . VAL A 1 197 ? -1.826 -8.070 16.249 1.00 46.31 197 VAL A N 1
ATOM 1548 C CA . VAL A 1 197 ? -2.763 -6.985 16.588 1.00 46.31 197 VAL A CA 1
ATOM 1549 C C . VAL A 1 197 ? -2.861 -6.775 18.108 1.00 46.31 197 VAL A C 1
ATOM 1551 O O . VAL A 1 197 ? -3.035 -5.645 18.556 1.00 46.31 197 VAL A O 1
ATOM 1554 N N . ALA A 1 198 ? -2.676 -7.827 18.914 1.00 39.78 198 ALA A N 1
ATOM 1555 C CA . ALA A 1 198 ? -2.535 -7.728 20.372 1.00 39.78 198 ALA A CA 1
ATOM 1556 C C . ALA A 1 198 ? -1.106 -7.347 20.827 1.00 39.78 198 ALA A C 1
ATOM 1558 O O . ALA A 1 198 ? -0.934 -6.653 21.828 1.00 39.78 198 ALA A O 1
ATOM 1559 N N . SER A 1 199 ? -0.092 -7.821 20.100 1.00 41.78 199 SER A N 1
ATOM 1560 C CA . SER A 1 199 ? 1.351 -7.656 20.322 1.00 41.78 199 SER A CA 1
ATOM 1561 C C . SER A 1 199 ? 2.200 -8.302 19.194 1.00 41.78 199 SER A C 1
ATOM 1563 O O . SER A 1 199 ? 2.818 -9.341 19.390 1.00 41.78 199 SER A O 1
ATOM 1565 N N . ALA A 1 200 ? 2.262 -7.685 18.017 1.00 42.59 200 ALA A N 1
ATOM 1566 C CA . ALA A 1 200 ? 3.437 -7.638 17.130 1.00 42.59 200 ALA A CA 1
ATOM 1567 C C . ALA A 1 200 ? 4.116 -8.877 16.416 1.00 42.59 200 ALA A C 1
ATOM 1569 O O . ALA A 1 200 ? 5.281 -8.714 16.088 1.00 42.59 200 ALA A O 1
ATOM 1570 N N . ASP A 1 201 ? 3.508 -10.034 16.060 1.00 32.88 201 ASP A N 1
ATOM 1571 C CA . ASP A 1 201 ? 4.075 -11.053 15.090 1.00 32.88 201 ASP A CA 1
ATOM 1572 C C . ASP A 1 201 ? 3.048 -12.169 14.735 1.00 32.88 201 ASP A C 1
ATOM 1574 O O . ASP A 1 201 ? 2.120 -12.334 15.512 1.00 32.88 201 ASP A O 1
ATOM 1578 N N . TRP A 1 202 ? 3.099 -13.006 13.673 1.00 28.56 202 TRP A N 1
ATOM 1579 C CA . TRP A 1 202 ? 4.186 -13.408 12.749 1.00 28.56 202 TRP A CA 1
ATOM 1580 C C . TRP A 1 202 ? 3.693 -13.829 11.321 1.00 28.56 202 TRP A C 1
ATOM 1582 O O . TRP A 1 202 ? 2.790 -14.645 11.228 1.00 28.56 202 TRP A O 1
ATOM 1592 N N . PHE A 1 203 ? 4.360 -13.369 10.238 1.00 28.94 203 PHE A N 1
ATOM 1593 C CA . PHE A 1 203 ? 4.331 -13.724 8.777 1.00 28.94 203 PHE A CA 1
ATOM 1594 C C . PHE A 1 203 ? 2.972 -13.612 8.051 1.00 28.94 203 PHE A C 1
ATOM 1596 O O . PHE A 1 203 ? 2.047 -13.119 8.663 1.00 28.94 203 PHE A O 1
ATOM 1603 N N . LEU A 1 204 ? 2.825 -13.946 6.746 1.00 35.81 204 LEU A N 1
ATOM 1604 C CA . LEU A 1 204 ? 1.633 -13.525 5.949 1.00 35.81 204 LEU A CA 1
ATOM 1605 C C . LEU A 1 204 ? 1.684 -13.519 4.398 1.00 35.81 204 LEU A C 1
ATOM 1607 O O . LEU A 1 204 ? 1.058 -12.649 3.811 1.00 35.81 204 LEU A O 1
ATOM 1611 N N . GLY A 1 205 ? 2.282 -14.503 3.704 1.00 31.70 205 GLY A N 1
ATOM 1612 C CA . GLY A 1 205 ? 1.727 -14.946 2.404 1.00 31.70 205 GLY A CA 1
ATOM 1613 C C . GLY A 1 205 ? 2.641 -15.225 1.202 1.00 31.70 205 GLY A C 1
ATOM 1614 O O . GLY A 1 205 ? 2.189 -15.933 0.304 1.00 31.70 205 GLY A O 1
ATOM 1615 N N . GLN A 1 206 ? 3.920 -14.816 1.163 1.00 52.25 206 GLN A N 1
ATOM 1616 C CA . GLN A 1 206 ? 4.911 -15.157 0.097 1.00 52.25 206 GLN A CA 1
ATOM 1617 C C . GLN A 1 206 ? 5.357 -16.642 0.174 1.00 52.25 206 GLN A C 1
ATOM 1619 O O . GLN A 1 206 ? 6.525 -17.005 -0.006 1.00 52.25 206 GLN A O 1
ATOM 1624 N N . GLY A 1 207 ? 4.408 -17.514 0.505 1.00 32.56 207 GLY A N 1
ATOM 1625 C CA . GLY A 1 207 ? 4.401 -18.964 0.477 1.00 32.56 207 GLY A CA 1
ATOM 1626 C C . GLY A 1 207 ? 5.333 -19.697 1.432 1.00 32.56 207 GLY A C 1
ATOM 1627 O O . GLY A 1 207 ? 4.892 -20.551 2.182 1.00 32.56 207 GLY A O 1
ATOM 1628 N N . LYS A 1 208 ? 6.639 -19.457 1.325 1.00 39.19 208 LYS A N 1
ATOM 1629 C CA . LYS A 1 208 ? 7.667 -20.446 1.694 1.00 39.19 208 LYS A CA 1
ATOM 1630 C C . LYS A 1 208 ? 8.620 -19.944 2.759 1.00 39.19 208 LYS A C 1
ATOM 1632 O O . LYS A 1 208 ? 8.411 -20.193 3.941 1.00 39.19 208 LYS A O 1
ATOM 1637 N N . ARG A 1 209 ? 9.514 -19.036 2.337 1.00 39.41 209 ARG A N 1
ATOM 1638 C CA . ARG A 1 209 ? 10.003 -17.942 3.190 1.00 39.41 209 ARG A CA 1
ATOM 1639 C C . ARG A 1 209 ? 8.824 -17.400 4.002 1.00 39.41 209 ARG A C 1
ATOM 1641 O O . ARG A 1 209 ? 8.917 -17.325 5.209 1.00 39.41 209 ARG A O 1
ATOM 1648 N N . VAL A 1 210 ? 7.686 -17.208 3.324 1.00 40.84 210 VAL A N 1
ATOM 1649 C CA . VAL A 1 210 ? 6.384 -16.754 3.837 1.00 40.84 210 VAL A CA 1
ATOM 1650 C C . VAL A 1 210 ? 5.821 -17.484 5.065 1.00 40.84 210 VAL A C 1
ATOM 1652 O O . VAL A 1 210 ? 4.849 -17.037 5.647 1.00 40.84 210 VAL A O 1
ATOM 1655 N N . MET A 1 211 ? 6.285 -18.704 5.346 1.00 48.78 211 MET A N 1
ATOM 1656 C CA . MET A 1 211 ? 5.493 -19.668 6.124 1.00 48.78 211 MET A CA 1
ATOM 1657 C C . MET A 1 211 ? 6.323 -20.729 6.856 1.00 48.78 211 MET A C 1
ATOM 1659 O O . MET A 1 211 ? 5.773 -21.686 7.389 1.00 48.78 211 MET A O 1
ATOM 1663 N N . GLY A 1 212 ? 7.655 -20.624 6.798 1.00 53.25 212 GLY A N 1
ATOM 1664 C CA . GLY A 1 212 ? 8.578 -21.718 7.131 1.00 53.25 212 GLY A CA 1
ATOM 1665 C C . GLY A 1 212 ? 8.543 -22.906 6.150 1.00 53.25 212 GLY A C 1
ATOM 1666 O O . GLY A 1 212 ? 9.370 -23.808 6.247 1.00 53.25 212 GLY A O 1
ATOM 1667 N N . ALA A 1 213 ? 7.612 -22.916 5.191 1.00 52.69 213 ALA A N 1
ATOM 1668 C CA . ALA A 1 213 ? 7.400 -23.988 4.223 1.00 52.69 213 ALA A CA 1
ATOM 1669 C C . ALA A 1 213 ? 8.519 -24.060 3.165 1.00 52.69 213 ALA A C 1
ATOM 1671 O O . ALA A 1 213 ? 8.902 -23.047 2.582 1.00 52.69 213 ALA A O 1
ATOM 1672 N N . ALA A 1 214 ? 9.000 -25.260 2.827 1.00 52.88 214 ALA A N 1
ATOM 1673 C CA . ALA A 1 214 ? 10.027 -25.440 1.794 1.00 52.88 214 ALA A CA 1
ATOM 1674 C C . ALA A 1 214 ? 9.417 -25.631 0.389 1.00 52.88 214 ALA A C 1
ATOM 1676 O O . ALA A 1 214 ? 9.941 -25.151 -0.623 1.00 52.88 214 ALA A O 1
ATOM 1677 N N . THR A 1 215 ? 8.277 -26.313 0.305 1.00 52.72 215 THR A N 1
ATOM 1678 C CA . THR A 1 215 ? 7.651 -26.780 -0.942 1.00 52.72 215 THR A CA 1
ATOM 1679 C C . THR A 1 215 ? 6.313 -26.081 -1.227 1.00 52.72 215 THR A C 1
ATOM 1681 O O . THR A 1 215 ? 5.675 -25.572 -0.308 1.00 52.72 215 THR A O 1
ATOM 1684 N N . PRO A 1 216 ? 5.822 -26.048 -2.489 1.00 46.31 216 PRO A N 1
ATOM 1685 C CA . PRO A 1 216 ? 4.486 -25.516 -2.793 1.00 46.31 216 PRO A CA 1
ATOM 1686 C C . PRO A 1 216 ? 3.376 -26.232 -2.007 1.00 46.31 216 PRO A C 1
ATOM 1688 O O . PRO A 1 216 ? 2.452 -25.597 -1.514 1.00 46.31 216 PRO A O 1
ATOM 1691 N N . ALA A 1 217 ? 3.498 -27.553 -1.845 1.00 54.16 217 ALA A N 1
ATOM 1692 C CA . ALA A 1 217 ? 2.535 -28.384 -1.126 1.00 54.16 217 ALA A CA 1
ATOM 1693 C C . ALA A 1 217 ? 2.525 -28.144 0.396 1.00 54.16 217 ALA A C 1
ATOM 1695 O O . ALA A 1 217 ? 1.590 -28.560 1.075 1.00 54.16 217 ALA A O 1
ATOM 1696 N N . GLU A 1 218 ? 3.549 -27.501 0.956 1.00 56.69 218 GLU A N 1
ATOM 1697 C CA . GLU A 1 218 ? 3.537 -27.034 2.347 1.00 56.69 218 GLU A CA 1
ATOM 1698 C C . GLU A 1 218 ? 2.829 -25.691 2.467 1.00 56.69 218 GLU A C 1
ATOM 1700 O O . GLU A 1 218 ? 2.030 -25.549 3.382 1.00 56.69 218 GLU A O 1
ATOM 1705 N N . VAL A 1 219 ? 2.976 -24.786 1.489 1.00 52.09 219 VAL A N 1
ATOM 1706 C CA . VAL A 1 219 ? 2.156 -23.561 1.405 1.00 52.09 219 VAL A CA 1
ATOM 1707 C C . VAL A 1 219 ? 0.667 -23.905 1.362 1.00 52.09 219 VAL A C 1
ATOM 1709 O O . VAL A 1 219 ? -0.102 -23.469 2.210 1.00 52.09 219 VAL A O 1
ATOM 1712 N N . PHE A 1 220 ? 0.262 -24.771 0.425 1.00 56.53 220 PHE A N 1
ATOM 1713 C CA . PHE A 1 220 ? -1.136 -25.195 0.276 1.00 56.53 220 PHE A CA 1
ATOM 1714 C C . PHE A 1 220 ? -1.684 -25.978 1.481 1.00 56.53 220 PHE A C 1
ATOM 1716 O O . PHE A 1 220 ? -2.903 -26.080 1.631 1.00 56.53 220 PHE A O 1
ATOM 1723 N N . ARG A 1 221 ? -0.817 -26.562 2.322 1.00 62.47 221 ARG A N 1
ATOM 1724 C CA . ARG A 1 221 ? -1.223 -27.200 3.584 1.00 62.47 221 ARG A CA 1
ATOM 1725 C C . ARG A 1 221 ? -1.344 -26.175 4.702 1.00 62.47 221 ARG A C 1
ATOM 1727 O O . ARG A 1 221 ? -2.376 -26.148 5.359 1.00 62.47 221 ARG A O 1
ATOM 1734 N N . ALA A 1 222 ? -0.339 -25.323 4.876 1.00 60.28 222 ALA A N 1
ATOM 1735 C CA . ALA A 1 222 ? -0.331 -24.286 5.894 1.00 60.28 222 ALA A CA 1
ATOM 1736 C C . ALA A 1 222 ? -1.467 -23.276 5.674 1.00 60.28 222 ALA A C 1
ATOM 1738 O O . ALA A 1 222 ? -2.164 -22.989 6.635 1.00 60.28 222 ALA A O 1
ATOM 1739 N N . TRP A 1 223 ? -1.774 -22.859 4.434 1.00 61.22 223 TRP A N 1
ATOM 1740 C CA . TRP A 1 223 ? -2.933 -22.000 4.117 1.00 61.22 223 TRP A CA 1
ATOM 1741 C C . TRP A 1 223 ? -4.270 -22.527 4.670 1.00 61.22 223 TRP A C 1
ATOM 1743 O O . TRP A 1 223 ? -5.148 -21.729 4.973 1.00 61.22 223 TRP A O 1
ATOM 1753 N N . ARG A 1 224 ? -4.430 -23.841 4.888 1.00 65.25 224 ARG A N 1
ATOM 1754 C CA . ARG A 1 224 ? -5.656 -24.414 5.484 1.00 65.25 224 ARG A CA 1
ATOM 1755 C C . ARG A 1 224 ? -5.825 -24.119 6.978 1.00 65.25 224 ARG A C 1
ATOM 1757 O O . ARG A 1 224 ? -6.905 -24.372 7.497 1.00 65.25 224 ARG A O 1
ATOM 1764 N N . ALA A 1 225 ? -4.792 -23.609 7.649 1.00 67.00 225 ALA A N 1
ATOM 1765 C CA . ALA A 1 225 ? -4.859 -23.108 9.022 1.00 67.00 225 ALA A CA 1
ATOM 1766 C C . ALA A 1 225 ? -5.249 -21.615 9.103 1.00 67.00 225 ALA A C 1
ATOM 1768 O O . ALA A 1 225 ? -5.459 -21.104 10.194 1.00 67.00 225 ALA A O 1
ATOM 1769 N N . TYR A 1 226 ? -5.353 -20.911 7.968 1.00 65.00 226 TYR A N 1
ATOM 1770 C CA . TYR A 1 226 ? -5.662 -19.475 7.902 1.00 65.00 226 TYR A CA 1
ATOM 1771 C C . TYR A 1 226 ? -7.141 -19.312 7.603 1.00 65.00 226 TYR A C 1
ATOM 1773 O O . TYR A 1 226 ? -7.540 -18.888 6.518 1.00 65.00 226 TYR A O 1
ATOM 1781 N N . ARG A 1 227 ? -7.956 -19.728 8.567 1.00 72.00 227 ARG A N 1
ATOM 1782 C CA . ARG A 1 227 ? -9.405 -19.636 8.483 1.00 72.00 227 ARG A CA 1
ATOM 1783 C C . ARG A 1 227 ? -9.902 -18.584 9.454 1.00 72.00 227 ARG A C 1
ATOM 1785 O O . ARG A 1 227 ? -9.564 -18.610 10.634 1.00 72.00 227 ARG A O 1
ATOM 1792 N N . THR A 1 228 ? -10.719 -17.661 8.964 1.00 79.88 228 THR A N 1
ATOM 1793 C CA . THR A 1 228 ? -11.365 -16.669 9.823 1.00 79.88 228 THR A CA 1
ATOM 1794 C C . THR A 1 228 ? -12.590 -17.239 10.528 1.00 79.88 228 THR A C 1
ATOM 1796 O O . THR A 1 228 ? -12.962 -16.702 11.564 1.00 79.88 228 THR A O 1
ATOM 1799 N N . ASP A 1 229 ? -13.225 -18.308 10.037 1.00 77.12 229 ASP A N 1
ATOM 1800 C CA . ASP A 1 229 ? -14.460 -18.851 10.624 1.00 77.12 229 ASP A CA 1
ATOM 1801 C C . ASP A 1 229 ? -14.247 -19.469 12.014 1.00 77.12 229 ASP A C 1
ATOM 1803 O O . ASP A 1 229 ? -15.024 -19.172 12.924 1.00 77.12 229 ASP A O 1
ATOM 1807 N N . ASP A 1 230 ? -13.138 -20.186 12.216 1.00 82.31 230 ASP A N 1
ATOM 1808 C CA . ASP A 1 230 ? -12.713 -20.723 13.520 1.00 82.31 230 ASP A CA 1
ATOM 1809 C C . ASP A 1 230 ? -12.612 -19.638 14.624 1.00 82.31 230 ASP A C 1
ATOM 1811 O O . ASP A 1 230 ? -12.787 -19.943 15.804 1.00 82.31 230 ASP A O 1
ATOM 1815 N N . VAL A 1 231 ? -12.389 -18.363 14.262 1.00 84.31 231 VAL A N 1
ATOM 1816 C CA . VAL A 1 231 ? -12.220 -17.229 15.201 1.00 84.31 231 VAL A CA 1
ATOM 1817 C C . VAL A 1 231 ? -13.232 -16.082 15.037 1.00 84.31 231 VAL A C 1
ATOM 1819 O O . VAL A 1 231 ? -13.274 -15.191 15.882 1.00 84.31 231 VAL A O 1
ATOM 1822 N N . SER A 1 232 ? -14.084 -16.081 14.003 1.00 87.50 232 SER A N 1
ATOM 1823 C CA . SER A 1 232 ? -15.004 -14.958 13.707 1.00 87.50 232 SER A CA 1
ATOM 1824 C C . SER A 1 232 ? -16.009 -14.701 14.835 1.00 87.50 232 SER A C 1
ATOM 1826 O O . SER A 1 232 ? -16.430 -13.567 15.042 1.00 87.50 232 SER A O 1
ATOM 1828 N N . HIS A 1 233 ? -16.341 -15.737 15.610 1.00 89.31 233 HIS A N 1
ATOM 1829 C CA . HIS A 1 233 ? -17.216 -15.660 16.783 1.00 89.31 233 HIS A CA 1
ATOM 1830 C C . HIS A 1 233 ? -16.612 -14.878 17.972 1.00 89.31 233 HIS A C 1
ATOM 1832 O O . HIS A 1 233 ? -17.319 -14.587 18.933 1.00 89.31 233 HIS A O 1
ATOM 1838 N N . LEU A 1 234 ? -15.315 -14.543 17.930 1.00 89.12 234 LEU A N 1
ATOM 1839 C CA . LEU A 1 234 ? -14.637 -13.708 18.931 1.00 89.12 234 LEU A CA 1
ATOM 1840 C C . LEU A 1 234 ? -14.725 -12.206 18.601 1.00 89.12 234 LEU A C 1
ATOM 1842 O O . LEU A 1 234 ? -14.470 -11.365 19.466 1.00 89.12 234 LEU A O 1
ATOM 1846 N N . VAL A 1 235 ? -15.086 -11.857 17.360 1.00 91.94 235 VAL A N 1
ATOM 1847 C CA . VAL A 1 235 ? -15.220 -10.468 16.907 1.00 91.94 235 VAL A CA 1
ATOM 1848 C C . VAL A 1 235 ? -16.552 -9.915 17.405 1.00 91.94 235 VAL A C 1
ATOM 1850 O O . VAL A 1 235 ? -17.612 -10.259 16.896 1.00 91.94 235 VAL A O 1
ATOM 1853 N N . THR A 1 236 ? -16.484 -9.055 18.418 1.00 94.12 236 THR A N 1
ATOM 1854 C CA . THR A 1 236 ? -17.637 -8.478 19.143 1.00 94.12 236 THR A CA 1
ATOM 1855 C C . THR A 1 236 ? -17.755 -6.960 18.972 1.00 94.12 236 THR A C 1
ATOM 1857 O O . THR A 1 236 ? -18.623 -6.308 19.551 1.00 94.12 236 THR A O 1
ATOM 1860 N N . GLN A 1 237 ? -16.871 -6.378 18.166 1.00 90.88 237 GLN A N 1
ATOM 1861 C CA . GLN A 1 237 ? -16.805 -4.960 17.830 1.00 90.88 237 GLN A CA 1
ATOM 1862 C C . GLN A 1 237 ? -17.796 -4.610 16.705 1.00 90.88 237 GLN A C 1
ATOM 1864 O O . GLN A 1 237 ? -18.477 -5.482 16.163 1.00 90.88 237 GLN A O 1
ATOM 1869 N N . ASP A 1 238 ? -17.882 -3.329 16.341 1.00 95.56 238 ASP A N 1
ATOM 1870 C CA . ASP A 1 238 ? -18.471 -2.947 15.053 1.00 95.56 238 ASP A CA 1
ATOM 1871 C C . ASP A 1 238 ? -17.464 -3.247 13.932 1.00 95.56 238 ASP A C 1
ATOM 1873 O O . ASP A 1 238 ? -16.267 -3.011 14.104 1.00 95.56 238 ASP A O 1
ATOM 1877 N N . VAL A 1 239 ? -17.935 -3.756 12.792 1.00 96.19 239 VAL A N 1
ATOM 1878 C CA . VAL A 1 239 ? -17.085 -4.192 11.672 1.00 96.19 239 VAL A CA 1
ATOM 1879 C C . VAL A 1 239 ? -17.522 -3.539 10.360 1.00 96.19 239 VAL A C 1
ATOM 1881 O O . VAL A 1 239 ? -18.712 -3.480 10.049 1.00 96.19 239 VAL A O 1
ATOM 1884 N N . LEU A 1 240 ? -16.543 -3.097 9.567 1.00 97.19 240 LEU A N 1
ATOM 1885 C CA . LEU A 1 240 ? -16.710 -2.656 8.184 1.00 97.19 240 LEU A CA 1
ATOM 1886 C C . LEU A 1 240 ? -15.983 -3.623 7.246 1.00 97.19 240 LEU A C 1
ATOM 1888 O O . LEU A 1 240 ? -14.774 -3.812 7.365 1.00 97.19 240 LEU A O 1
ATOM 1892 N N . LEU A 1 241 ? -16.708 -4.198 6.289 1.00 97.19 241 LEU A N 1
ATOM 1893 C CA . LEU A 1 241 ? -16.149 -5.004 5.206 1.00 97.19 241 LEU A CA 1
ATOM 1894 C C . LEU A 1 241 ? -16.165 -4.206 3.899 1.00 97.19 241 LEU A C 1
ATOM 1896 O O . LEU A 1 241 ? -17.203 -3.677 3.497 1.00 97.19 241 LEU A O 1
ATOM 1900 N N . LEU A 1 242 ? -15.019 -4.142 3.224 1.00 97.44 242 LEU A N 1
ATOM 1901 C CA . LEU A 1 242 ? -14.837 -3.462 1.940 1.00 97.44 242 LEU A CA 1
ATOM 1902 C C . LEU A 1 242 ? -14.471 -4.488 0.862 1.00 97.44 242 LEU A C 1
ATOM 1904 O O . LEU A 1 242 ? -13.630 -5.350 1.111 1.00 97.44 242 LEU A O 1
ATOM 1908 N N . ALA A 1 243 ? -15.071 -4.390 -0.326 1.00 97.38 243 ALA A N 1
ATOM 1909 C CA . ALA A 1 243 ? -14.769 -5.278 -1.449 1.00 97.38 243 ALA A CA 1
ATOM 1910 C C . ALA A 1 243 ? -14.892 -4.576 -2.809 1.00 97.38 243 ALA A C 1
ATOM 1912 O O . ALA A 1 243 ? -15.803 -3.776 -3.027 1.00 97.38 243 ALA A O 1
ATOM 1913 N N . GLY A 1 244 ? -14.033 -4.937 -3.761 1.00 96.75 244 GLY A N 1
ATOM 1914 C CA . GLY A 1 244 ? -14.172 -4.542 -5.163 1.00 96.75 244 GLY A CA 1
ATOM 1915 C C . GLY A 1 244 ? -15.126 -5.469 -5.926 1.00 96.75 244 GLY A C 1
ATOM 1916 O O . GLY A 1 244 ? -15.006 -6.689 -5.840 1.00 96.75 244 GLY A O 1
ATOM 1917 N N . ALA A 1 245 ? -16.059 -4.918 -6.710 1.00 95.62 245 ALA A N 1
ATOM 1918 C CA . ALA A 1 245 ? -17.005 -5.703 -7.519 1.00 95.62 245 ALA A CA 1
ATOM 1919 C C . ALA A 1 245 ? -16.335 -6.569 -8.607 1.00 95.62 245 ALA A C 1
ATOM 1921 O O . ALA A 1 245 ? -16.955 -7.504 -9.111 1.00 95.62 245 ALA A O 1
ATOM 1922 N N . ALA A 1 246 ? -15.089 -6.254 -8.969 1.00 92.69 246 ALA A N 1
ATOM 1923 C CA . ALA A 1 246 ? -14.258 -7.006 -9.905 1.00 92.69 246 ALA A CA 1
ATOM 1924 C C . ALA A 1 246 ? -12.856 -7.259 -9.309 1.00 92.69 246 ALA A C 1
ATOM 1926 O O . ALA A 1 246 ? -11.834 -7.176 -9.995 1.00 92.69 246 ALA A O 1
ATOM 1927 N N . ASP A 1 247 ? -12.805 -7.565 -8.009 1.00 89.38 247 ASP A N 1
ATOM 1928 C CA . ASP A 1 247 ? -11.607 -8.107 -7.375 1.00 89.38 247 ASP A CA 1
ATOM 1929 C C . ASP A 1 247 ? -11.234 -9.454 -8.030 1.00 89.38 247 ASP A C 1
ATOM 1931 O O . ASP A 1 247 ? -12.041 -10.379 -8.121 1.00 89.38 247 ASP A O 1
ATOM 1935 N N . HIS A 1 248 ? -10.004 -9.537 -8.540 1.00 81.44 248 HIS A N 1
ATOM 1936 C CA . HIS A 1 248 ? -9.472 -10.696 -9.260 1.00 81.44 248 HIS A CA 1
ATOM 1937 C C . HIS A 1 248 ? -8.570 -11.589 -8.390 1.00 81.44 248 HIS A C 1
ATOM 1939 O O . HIS A 1 248 ? -8.071 -12.603 -8.880 1.00 81.44 248 HIS A O 1
ATOM 1945 N N . TYR A 1 249 ? -8.355 -11.226 -7.120 1.00 78.69 249 TYR A N 1
ATOM 1946 C CA . TYR A 1 249 ? -7.683 -12.059 -6.120 1.00 78.69 249 TYR A CA 1
ATOM 1947 C C . TYR A 1 249 ? -8.670 -12.637 -5.099 1.00 78.69 249 TYR A C 1
ATOM 1949 O O . TYR A 1 249 ? -8.500 -13.784 -4.688 1.00 78.69 249 TYR A O 1
ATOM 1957 N N . VAL A 1 250 ? -9.699 -11.877 -4.706 1.00 82.50 250 VAL A N 1
ATOM 1958 C CA . VAL A 1 250 ? -10.719 -12.282 -3.724 1.00 82.50 250 VAL A CA 1
ATOM 1959 C C . VAL A 1 250 ? -12.075 -12.458 -4.421 1.00 82.50 250 VAL A C 1
ATOM 1961 O O . VAL A 1 250 ? -12.724 -11.468 -4.756 1.00 82.50 250 VAL A O 1
ATOM 1964 N N . PRO A 1 251 ? -12.543 -13.702 -4.643 1.00 82.31 251 PRO A N 1
ATOM 1965 C CA . PRO A 1 251 ? -13.849 -13.965 -5.241 1.00 82.31 251 PRO A CA 1
ATOM 1966 C C . PRO A 1 251 ? -15.007 -13.280 -4.485 1.00 82.31 251 PRO A C 1
ATOM 1968 O O . PRO A 1 251 ? -15.114 -13.460 -3.270 1.00 82.31 251 PRO A O 1
ATOM 1971 N N . PRO A 1 252 ? -15.944 -12.587 -5.168 1.00 86.00 252 PRO A N 1
ATOM 1972 C CA . PRO A 1 252 ? -17.009 -11.819 -4.508 1.00 86.00 252 PRO A CA 1
ATOM 1973 C C . PRO A 1 252 ? -17.919 -12.591 -3.537 1.00 86.00 252 PRO A C 1
ATOM 1975 O O . PRO A 1 252 ? -18.534 -11.976 -2.669 1.00 86.00 252 PRO A O 1
ATOM 1978 N N . HIS A 1 253 ? -18.004 -13.925 -3.638 1.00 88.06 253 HIS A N 1
ATOM 1979 C CA . HIS A 1 253 ? -18.769 -14.738 -2.682 1.00 88.06 253 HIS A CA 1
ATOM 1980 C C . HIS A 1 253 ? -18.158 -14.736 -1.271 1.00 88.06 253 HIS A C 1
ATOM 1982 O O . HIS A 1 253 ? -18.908 -14.785 -0.299 1.00 88.06 253 HIS A O 1
ATOM 1988 N N . MET A 1 254 ? -16.835 -14.568 -1.144 1.00 89.50 254 MET A N 1
ATOM 1989 C CA . MET A 1 254 ? -16.149 -14.553 0.154 1.00 89.50 254 MET A CA 1
ATOM 1990 C C . MET A 1 254 ? -16.582 -13.382 1.048 1.00 89.50 254 MET A C 1
ATOM 1992 O O . MET A 1 254 ? -16.494 -13.488 2.268 1.00 89.50 254 MET A O 1
ATOM 1996 N N . LEU A 1 255 ? -17.102 -12.287 0.472 1.00 93.44 255 LEU A N 1
ATOM 1997 C CA . LEU A 1 255 ? -17.751 -11.228 1.251 1.00 93.44 255 LEU A CA 1
ATOM 1998 C C . LEU A 1 255 ? -19.012 -11.758 1.952 1.00 93.44 255 LEU A C 1
ATOM 2000 O O . LEU A 1 255 ? -19.225 -11.470 3.124 1.00 93.44 255 LEU A O 1
ATOM 2004 N N . GLY A 1 256 ? -19.831 -12.546 1.249 1.00 92.94 256 GLY A N 1
ATOM 2005 C CA . GLY A 1 256 ? -21.018 -13.189 1.812 1.00 92.94 256 GLY A CA 1
ATOM 2006 C C . GLY A 1 256 ? -20.662 -14.209 2.892 1.00 92.94 256 GLY A C 1
ATOM 2007 O O . GLY A 1 256 ? -21.250 -14.182 3.969 1.00 92.94 256 GLY A O 1
ATOM 2008 N N . ASP A 1 257 ? -19.649 -15.042 2.647 1.00 91.69 257 ASP A N 1
ATOM 2009 C CA . ASP A 1 257 ? -19.170 -16.020 3.630 1.00 91.69 257 ASP A CA 1
ATOM 2010 C C . ASP A 1 257 ? -18.665 -15.325 4.907 1.00 91.69 257 ASP A C 1
ATOM 2012 O O . ASP A 1 257 ? -19.085 -15.666 6.011 1.00 91.69 257 ASP A O 1
ATOM 2016 N N . GLN A 1 258 ? -17.834 -14.285 4.767 1.00 92.38 258 GLN A N 1
ATOM 2017 C CA . GLN A 1 258 ? -17.292 -13.526 5.898 1.00 92.38 258 GLN A CA 1
ATOM 2018 C C . GLN A 1 258 ? -18.372 -12.732 6.657 1.00 92.38 258 GLN A C 1
ATOM 2020 O O . GLN A 1 258 ? -18.239 -12.536 7.866 1.00 92.38 258 GLN A O 1
ATOM 2025 N N . ILE A 1 259 ? -19.456 -12.314 5.988 1.00 94.38 259 ILE A N 1
ATOM 2026 C CA . ILE A 1 259 ? -20.650 -11.745 6.637 1.00 94.38 259 ILE A CA 1
ATOM 2027 C C . ILE A 1 259 ? -21.359 -12.797 7.503 1.00 94.38 259 ILE A C 1
ATOM 2029 O O . ILE A 1 259 ? -21.791 -12.486 8.612 1.00 94.38 259 ILE A O 1
ATOM 2033 N N . LEU A 1 260 ? -21.468 -14.041 7.026 1.00 93.81 260 LEU A N 1
ATOM 2034 C CA . LEU A 1 260 ? -22.152 -15.126 7.739 1.00 93.81 260 LEU A CA 1
ATOM 2035 C C . LEU A 1 260 ? -21.358 -15.657 8.946 1.00 93.81 260 LEU A C 1
ATOM 2037 O O . LEU A 1 260 ? -21.964 -16.131 9.909 1.00 93.81 260 LEU A O 1
ATOM 2041 N N . THR A 1 261 ? -20.023 -15.570 8.936 1.00 93.88 261 THR A N 1
ATOM 2042 C CA . THR A 1 261 ? -19.194 -16.030 10.067 1.00 93.88 261 THR A CA 1
ATOM 2043 C C . THR A 1 261 ? -19.091 -15.009 11.203 1.00 93.88 261 THR A C 1
ATOM 2045 O O . THR A 1 261 ? -18.919 -15.415 12.352 1.00 93.88 261 THR A O 1
ATOM 2048 N N . LEU A 1 262 ? -19.239 -13.704 10.935 1.00 94.50 262 LEU A N 1
ATOM 2049 C CA . LEU A 1 262 ? -19.161 -12.608 11.925 1.00 94.50 262 LEU A CA 1
ATOM 2050 C C . LEU A 1 262 ? -20.434 -12.463 12.785 1.00 94.50 262 LEU A C 1
ATOM 2052 O O . LEU A 1 262 ? -20.896 -11.363 13.084 1.00 94.50 262 LEU A O 1
ATOM 2056 N N . ASN A 1 263 ? -21.000 -13.591 13.214 1.00 92.81 263 ASN A N 1
ATOM 2057 C CA . ASN A 1 263 ? -22.271 -13.675 13.940 1.00 92.81 263 ASN A CA 1
ATOM 2058 C C . ASN A 1 263 ? -22.267 -13.056 15.356 1.00 92.81 263 ASN A C 1
ATOM 2060 O O . ASN A 1 263 ? -23.339 -12.893 15.938 1.00 92.81 263 ASN A O 1
ATOM 2064 N N . ALA A 1 264 ? -21.097 -12.693 15.893 1.00 95.62 264 ALA A N 1
ATOM 2065 C CA . ALA A 1 264 ? -20.938 -12.055 17.201 1.00 95.62 264 ALA A CA 1
ATOM 2066 C C . ALA A 1 264 ? -20.715 -10.526 17.138 1.00 95.62 264 ALA A C 1
ATOM 2068 O O . ALA A 1 264 ? -20.681 -9.876 18.186 1.00 95.62 264 ALA A O 1
ATOM 2069 N N . ALA A 1 265 ? -20.569 -9.940 15.942 1.00 96.06 265 ALA A N 1
ATOM 2070 C CA . ALA A 1 265 ? -20.239 -8.524 15.776 1.00 96.06 265 ALA A CA 1
ATOM 2071 C C . ALA A 1 265 ? -21.379 -7.600 16.248 1.00 96.06 265 ALA A C 1
ATOM 2073 O O . ALA A 1 265 ? -22.549 -7.821 15.930 1.00 96.06 265 ALA A O 1
ATOM 2074 N N . ARG A 1 266 ? -21.040 -6.517 16.964 1.00 94.75 266 ARG A N 1
ATOM 2075 C CA . ARG A 1 266 ? -22.009 -5.548 17.521 1.00 94.75 266 ARG A CA 1
ATOM 2076 C C . ARG A 1 266 ? -22.829 -4.848 16.438 1.00 94.75 266 ARG A C 1
ATOM 2078 O O . ARG A 1 266 ? -24.019 -4.597 16.620 1.00 94.75 266 ARG A O 1
ATOM 2085 N N . SER A 1 267 ? -22.196 -4.535 15.314 1.00 95.19 267 SER A N 1
ATOM 2086 C CA . SER A 1 267 ? -22.864 -4.214 14.056 1.00 95.19 267 SER A CA 1
ATOM 2087 C C . SER A 1 267 ? -21.926 -4.500 12.889 1.00 95.19 267 SER A C 1
ATOM 2089 O O . SER A 1 267 ? -20.705 -4.474 13.042 1.00 95.19 267 SER A O 1
ATOM 2091 N N . LEU A 1 268 ? -22.502 -4.787 11.725 1.00 95.81 268 LEU A N 1
ATOM 2092 C CA . LEU A 1 268 ? -21.766 -5.181 10.532 1.00 95.81 268 LEU A CA 1
ATOM 2093 C C . LEU A 1 268 ? -22.218 -4.328 9.345 1.00 95.81 268 LEU A C 1
ATOM 2095 O O . LEU A 1 268 ? -23.384 -4.366 8.952 1.00 95.81 268 LEU A O 1
ATOM 2099 N N . SER A 1 269 ? -21.282 -3.578 8.774 1.00 96.62 269 SER A N 1
ATOM 2100 C CA . SER A 1 269 ? -21.457 -2.809 7.543 1.00 96.62 269 SER A CA 1
ATOM 2101 C C . SER A 1 269 ? -20.649 -3.453 6.421 1.00 96.62 269 SER A C 1
ATOM 2103 O O . SER A 1 269 ? -19.511 -3.865 6.634 1.00 96.62 269 SER A O 1
ATOM 2105 N N . ALA A 1 270 ? -21.199 -3.502 5.208 1.00 96.88 270 ALA A N 1
ATOM 2106 C CA . ALA A 1 270 ? -20.497 -4.001 4.028 1.00 96.88 270 ALA A CA 1
ATOM 2107 C C . ALA A 1 270 ? -20.637 -3.020 2.858 1.00 96.88 270 ALA A C 1
ATOM 2109 O O . ALA A 1 270 ? -21.732 -2.523 2.587 1.00 96.88 270 ALA A O 1
ATOM 2110 N N . ARG A 1 271 ? -19.536 -2.756 2.146 1.00 97.12 271 ARG A N 1
ATOM 2111 C CA . ARG A 1 271 ? -19.495 -1.877 0.972 1.00 97.12 271 ARG A CA 1
ATOM 2112 C C . ARG A 1 271 ? -18.796 -2.563 -0.194 1.00 97.12 271 ARG A C 1
ATOM 2114 O O . ARG A 1 271 ? -17.596 -2.819 -0.153 1.00 97.12 271 ARG A O 1
ATOM 2121 N N . VAL A 1 272 ? -19.561 -2.783 -1.260 1.00 97.88 272 VAL A N 1
ATOM 2122 C CA . VAL A 1 272 ? -19.035 -3.171 -2.571 1.00 97.88 272 VAL A CA 1
ATOM 2123 C C . VAL A 1 272 ? -18.772 -1.906 -3.392 1.00 97.88 272 VAL A C 1
ATOM 2125 O O . VAL A 1 272 ? -19.638 -1.032 -3.475 1.00 97.88 272 VAL A O 1
ATOM 2128 N N . PHE A 1 273 ? -17.586 -1.798 -3.983 1.00 98.12 273 PHE A N 1
ATOM 2129 C CA . PHE A 1 273 ? -17.166 -0.696 -4.850 1.00 98.12 273 PHE A CA 1
ATOM 2130 C C . PHE A 1 273 ? -17.255 -1.077 -6.329 1.00 98.12 273 PHE A C 1
ATOM 2132 O O . PHE A 1 273 ? -16.899 -2.189 -6.718 1.00 98.12 273 PHE A O 1
ATOM 2139 N N . THR A 1 274 ? -17.717 -0.152 -7.166 1.00 97.38 274 THR A N 1
ATOM 2140 C CA . THR A 1 274 ? -18.127 -0.414 -8.555 1.00 97.38 274 THR A CA 1
ATOM 2141 C C . THR A 1 274 ? -17.210 0.234 -9.598 1.00 97.38 274 THR A C 1
ATOM 2143 O O . THR A 1 274 ? -16.337 1.046 -9.282 1.00 97.38 274 THR A O 1
ATOM 214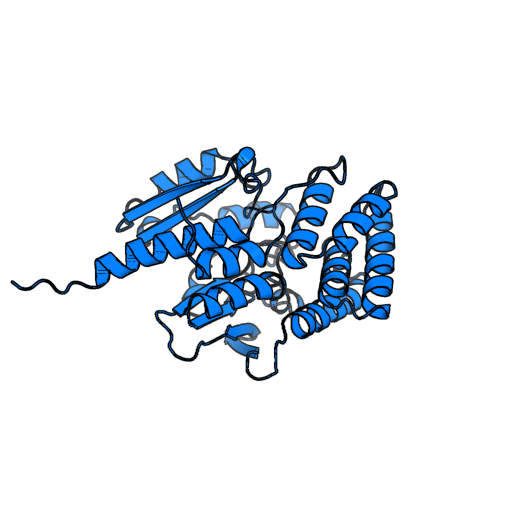6 N N . GLU A 1 275 ? -17.372 -0.141 -10.873 1.00 96.19 275 GLU A N 1
ATOM 2147 C CA . GLU A 1 275 ? -16.513 0.367 -11.953 1.00 96.19 275 GLU A CA 1
ATOM 2148 C C . GLU A 1 275 ? -16.649 1.881 -12.154 1.00 96.19 275 GLU A C 1
ATOM 2150 O O . GLU A 1 275 ? -15.637 2.567 -12.307 1.00 96.19 275 GLU A O 1
ATOM 2155 N N . ALA A 1 276 ? -17.874 2.402 -12.026 1.00 97.19 276 ALA A N 1
ATOM 2156 C CA . ALA A 1 276 ? -18.199 3.828 -12.089 1.00 97.19 276 ALA A CA 1
ATOM 2157 C C . ALA A 1 276 ? -17.534 4.677 -10.984 1.00 97.19 276 ALA A C 1
ATOM 2159 O O . ALA A 1 276 ? -17.515 5.900 -11.075 1.00 97.19 276 ALA A O 1
ATOM 2160 N N . GLU A 1 277 ? -16.988 4.038 -9.948 1.00 96.88 277 GLU A N 1
ATOM 2161 C CA . GLU A 1 277 ? -16.273 4.679 -8.839 1.00 96.88 277 GLU A CA 1
ATOM 2162 C C . GLU A 1 277 ? -14.745 4.538 -8.967 1.00 96.88 277 GLU A C 1
ATOM 2164 O O . GLU A 1 277 ? -14.001 5.044 -8.127 1.00 96.88 277 GLU A O 1
ATOM 2169 N N . HIS A 1 278 ? -14.274 3.794 -9.976 1.00 96.75 278 HIS A N 1
ATOM 2170 C CA . HIS A 1 278 ? -12.885 3.357 -10.189 1.00 96.75 278 HIS A CA 1
ATOM 2171 C C . HIS A 1 278 ? -12.242 2.552 -9.035 1.00 96.75 278 HIS A C 1
ATOM 2173 O O . HIS A 1 278 ? -11.097 2.127 -9.150 1.00 96.75 278 HIS A O 1
ATOM 2179 N N . ALA A 1 279 ? -13.005 2.240 -7.983 1.00 97.12 279 ALA A N 1
ATOM 2180 C CA . ALA A 1 279 ? -12.602 1.471 -6.803 1.00 97.12 279 ALA A CA 1
ATOM 2181 C C . ALA A 1 279 ? -12.893 -0.050 -6.909 1.00 97.12 279 ALA A C 1
ATOM 2183 O O . ALA A 1 279 ? -12.818 -0.767 -5.919 1.00 97.12 279 ALA A O 1
ATOM 2184 N N . HIS A 1 280 ? -13.243 -0.567 -8.091 1.00 96.31 280 HIS A N 1
ATOM 2185 C CA . HIS A 1 280 ? -13.727 -1.946 -8.287 1.00 96.31 280 HIS A CA 1
ATOM 2186 C C . HIS A 1 280 ? -12.691 -3.071 -8.118 1.00 96.31 280 HIS A C 1
ATOM 2188 O O . HIS A 1 280 ? -13.081 -4.238 -8.104 1.00 96.31 280 HIS A O 1
ATOM 2194 N N . ASN A 1 281 ? -11.399 -2.748 -8.050 1.00 94.94 281 ASN A N 1
ATOM 2195 C CA . ASN A 1 281 ? -10.316 -3.729 -7.957 1.00 94.94 281 ASN A CA 1
ATOM 2196 C C . ASN A 1 281 ? -10.004 -4.109 -6.506 1.00 94.94 281 ASN A C 1
ATOM 2198 O O . ASN A 1 281 ? -10.429 -3.444 -5.563 1.00 94.94 281 ASN A O 1
ATOM 2202 N N . HIS A 1 282 ? -9.163 -5.134 -6.348 1.00 93.56 282 HIS A N 1
ATOM 2203 C CA . HIS A 1 282 ? -8.546 -5.480 -5.070 1.00 93.56 282 HIS A CA 1
ATOM 2204 C C . HIS A 1 282 ? -7.953 -4.251 -4.365 1.00 93.56 282 HIS A C 1
ATOM 2206 O O . HIS A 1 282 ? -7.338 -3.397 -5.011 1.00 93.56 282 HIS A O 1
ATOM 2212 N N . CYS A 1 283 ? -8.150 -4.156 -3.047 1.00 93.81 283 CYS A N 1
ATOM 2213 C CA . CYS A 1 283 ? -7.759 -3.011 -2.210 1.00 93.81 283 CYS A CA 1
ATOM 2214 C C . CYS A 1 283 ? -8.236 -1.632 -2.723 1.00 93.81 283 CYS A C 1
ATOM 2216 O O . CYS A 1 283 ? -7.620 -0.616 -2.401 1.00 93.81 283 CYS A O 1
ATOM 2218 N N . GLN A 1 284 ? -9.305 -1.580 -3.528 1.00 96.69 284 GLN A N 1
ATOM 2219 C CA . GLN A 1 284 ? -9.818 -0.367 -4.180 1.00 96.69 284 GLN A CA 1
ATOM 2220 C C . GLN A 1 284 ? -8.764 0.380 -5.030 1.00 96.69 284 GLN A C 1
ATOM 2222 O O . GLN A 1 284 ? -8.845 1.597 -5.219 1.00 96.69 284 GLN A O 1
ATOM 2227 N N . ILE A 1 285 ? -7.771 -0.338 -5.576 1.00 95.88 285 ILE A N 1
ATOM 2228 C CA . ILE A 1 285 ? -6.749 0.247 -6.457 1.00 95.88 285 ILE A CA 1
ATOM 2229 C C . ILE A 1 285 ? -7.409 0.886 -7.685 1.00 95.88 285 ILE A C 1
ATOM 2231 O O . ILE A 1 285 ? -8.138 0.232 -8.436 1.00 95.88 285 ILE A O 1
ATOM 2235 N N . GLY A 1 286 ? -7.112 2.171 -7.879 1.00 95.38 286 GLY A N 1
ATOM 2236 C CA . GLY A 1 286 ? -7.766 3.044 -8.854 1.00 95.38 286 GLY A CA 1
ATOM 2237 C C . GLY A 1 286 ? -8.623 4.139 -8.213 1.00 95.38 286 GLY A C 1
ATOM 2238 O O . GLY A 1 286 ? -8.952 5.102 -8.900 1.00 95.38 286 GLY A O 1
ATOM 2239 N N . ASN A 1 287 ? -8.960 4.040 -6.920 1.00 96.56 287 ASN A N 1
ATOM 2240 C CA . ASN A 1 287 ? -9.514 5.148 -6.131 1.00 96.56 287 ASN A CA 1
ATOM 2241 C C . ASN A 1 287 ? -9.373 4.891 -4.611 1.00 96.56 287 ASN A C 1
ATOM 2243 O O . ASN A 1 287 ? -10.362 4.726 -3.892 1.00 96.56 287 ASN A O 1
ATOM 2247 N N . GLN A 1 288 ? -8.134 4.854 -4.100 1.00 94.88 288 GLN A N 1
ATOM 2248 C CA . GLN A 1 288 ? -7.895 4.675 -2.656 1.00 94.88 288 GLN A CA 1
ATOM 2249 C C . GLN A 1 288 ? -8.462 5.825 -1.801 1.00 94.88 288 GLN A C 1
ATOM 2251 O O . GLN A 1 288 ? -8.870 5.588 -0.666 1.00 94.88 288 GLN A O 1
ATOM 2256 N N . GLY A 1 289 ? -8.553 7.046 -2.344 1.00 95.25 289 GLY A N 1
ATOM 2257 C CA . GLY A 1 289 ? -9.132 8.199 -1.646 1.00 95.25 289 GLY A CA 1
ATOM 2258 C C . GLY A 1 289 ? -10.594 7.977 -1.239 1.00 95.25 289 GLY A C 1
ATOM 2259 O O . GLY A 1 289 ? -10.957 8.225 -0.091 1.00 95.25 289 GLY A O 1
ATOM 2260 N N . LEU A 1 290 ? -11.418 7.424 -2.137 1.00 96.12 290 LEU A N 1
ATOM 2261 C CA . LEU A 1 290 ? -12.805 7.053 -1.827 1.00 96.12 290 LEU A CA 1
ATOM 2262 C C . LEU A 1 290 ? -12.896 5.937 -0.773 1.00 96.12 290 LEU A C 1
ATOM 2264 O O . LEU A 1 290 ? -13.797 5.956 0.062 1.00 96.12 290 LEU A O 1
ATOM 2268 N N . ALA A 1 291 ? -11.967 4.977 -0.782 1.00 96.31 291 ALA A N 1
ATOM 2269 C CA . ALA A 1 291 ? -11.932 3.923 0.230 1.00 96.31 291 ALA A CA 1
ATOM 2270 C C . ALA A 1 291 ? -11.627 4.486 1.630 1.00 96.31 291 ALA A C 1
ATOM 2272 O O . ALA A 1 291 ? -12.280 4.098 2.597 1.00 96.31 291 ALA A O 1
ATOM 2273 N N . LEU A 1 292 ? -10.690 5.437 1.732 1.00 96.00 292 LEU A N 1
ATOM 2274 C CA . LEU A 1 292 ? -10.386 6.140 2.983 1.00 96.00 292 LEU A CA 1
ATOM 2275 C C . LEU A 1 292 ? -11.563 6.997 3.463 1.00 96.00 292 LEU A C 1
ATOM 2277 O O . LEU A 1 292 ? -11.865 6.970 4.654 1.00 96.00 292 LEU A O 1
ATOM 2281 N N . GLN A 1 293 ? -12.270 7.685 2.557 1.00 95.06 293 GLN A N 1
ATOM 2282 C CA . GLN A 1 293 ? -13.486 8.426 2.911 1.00 95.06 293 GLN A CA 1
ATOM 2283 C C . GLN A 1 293 ? -14.543 7.499 3.527 1.00 95.06 293 GLN A C 1
ATOM 2285 O O . GLN A 1 293 ? -15.023 7.767 4.620 1.00 95.06 293 GLN A O 1
ATOM 2290 N N . VAL A 1 294 ? -14.844 6.362 2.887 1.00 96.19 294 VAL A N 1
ATOM 2291 C CA . VAL A 1 294 ? -15.831 5.392 3.402 1.00 96.19 294 VAL A CA 1
ATOM 2292 C C . VAL A 1 294 ? -15.439 4.836 4.779 1.00 96.19 294 VAL A C 1
ATOM 2294 O O . VAL A 1 294 ? -16.316 4.589 5.606 1.00 96.19 294 VAL A O 1
ATOM 2297 N N . ILE A 1 295 ? -14.141 4.656 5.049 1.00 95.62 295 ILE A N 1
ATOM 2298 C CA . ILE A 1 295 ? -13.646 4.261 6.377 1.00 95.62 295 ILE A CA 1
ATOM 2299 C C . ILE A 1 295 ? -13.905 5.372 7.403 1.00 95.62 295 ILE A C 1
ATOM 2301 O O . ILE A 1 295 ? -14.372 5.079 8.501 1.00 95.62 295 ILE A O 1
ATOM 2305 N N . LEU A 1 296 ? -13.633 6.633 7.061 1.00 93.75 296 LEU A N 1
ATOM 2306 C CA . LEU A 1 296 ? -13.805 7.779 7.959 1.00 93.75 296 LEU A CA 1
ATOM 2307 C C . LEU A 1 296 ? -15.281 8.092 8.238 1.00 93.75 296 LEU A C 1
ATOM 2309 O O . LEU A 1 296 ? -15.657 8.181 9.405 1.00 93.75 296 LEU A O 1
ATOM 2313 N N . ASP A 1 297 ? -16.123 8.139 7.203 1.00 94.19 297 ASP A N 1
ATOM 2314 C CA . ASP A 1 297 ? -17.579 8.311 7.318 1.00 94.19 297 ASP A CA 1
ATOM 2315 C C . ASP A 1 297 ? -18.186 7.252 8.261 1.00 94.19 297 ASP A C 1
ATOM 2317 O O . ASP A 1 297 ? -19.028 7.548 9.115 1.00 94.19 297 ASP A O 1
ATOM 2321 N N . TRP A 1 298 ? -17.733 5.998 8.134 1.00 95.50 298 TRP A N 1
ATOM 2322 C CA . TRP A 1 298 ? -18.162 4.898 8.995 1.00 95.50 298 TRP A CA 1
ATOM 2323 C C . TRP A 1 298 ? -17.600 5.007 10.417 1.00 95.50 298 TRP A C 1
ATOM 2325 O O . TRP A 1 298 ? -18.342 4.783 11.372 1.00 95.50 298 TRP A O 1
ATOM 2335 N N . LEU A 1 299 ? -16.330 5.390 10.590 1.00 91.75 299 LEU A N 1
ATOM 2336 C CA . LEU A 1 299 ? -15.741 5.632 11.912 1.00 91.75 299 LEU A CA 1
ATOM 2337 C C . LEU A 1 299 ? -16.472 6.751 12.663 1.00 91.75 299 LEU A C 1
ATOM 2339 O O . LEU A 1 299 ? -16.661 6.629 13.871 1.00 91.75 299 LEU A O 1
ATOM 2343 N N . ASP A 1 300 ? -16.955 7.785 11.973 1.00 89.75 300 ASP A N 1
ATOM 2344 C CA . ASP A 1 300 ? -17.784 8.834 12.573 1.00 89.75 300 ASP A CA 1
ATOM 2345 C C . ASP A 1 300 ? -19.191 8.331 12.931 1.00 89.75 300 ASP A C 1
ATOM 2347 O O . ASP A 1 300 ? -19.681 8.579 14.039 1.00 89.75 300 ASP A O 1
ATOM 2351 N N . GLN A 1 301 ? -19.807 7.516 12.069 1.00 89.31 301 GLN A N 1
ATOM 2352 C CA . GLN A 1 301 ? -21.072 6.829 12.363 1.00 89.31 301 GLN A CA 1
ATOM 2353 C C . GLN A 1 301 ? -20.960 5.816 13.527 1.00 89.31 301 GLN A C 1
ATOM 2355 O O . GLN A 1 301 ? -21.944 5.533 14.217 1.00 89.31 301 GLN A O 1
ATOM 2360 N N . VAL A 1 302 ? -19.782 5.231 13.758 1.00 86.25 302 VAL A N 1
ATOM 2361 C CA . VAL A 1 302 ? -19.491 4.331 14.889 1.00 86.25 302 VAL A CA 1
ATOM 2362 C C . VAL A 1 302 ? -19.179 5.128 16.154 1.00 86.25 302 VAL A C 1
ATOM 2364 O O . VAL A 1 302 ? -19.818 4.911 17.182 1.00 86.25 302 VAL A O 1
ATOM 2367 N N . GLY A 1 303 ? -18.246 6.079 16.089 1.00 69.25 303 GLY A N 1
ATOM 2368 C CA . GLY A 1 303 ? -17.813 6.891 17.227 1.00 69.25 303 GLY A CA 1
ATOM 2369 C C . GLY A 1 303 ? -18.966 7.679 17.845 1.00 69.25 303 GLY A C 1
ATOM 2370 O O . GLY A 1 303 ? -19.144 7.655 19.066 1.00 69.25 303 GLY A O 1
ATOM 2371 N N . GLY A 1 304 ? -19.837 8.260 17.012 1.00 58.81 304 GLY A N 1
ATOM 2372 C CA . GLY A 1 304 ? -21.056 8.937 17.461 1.00 58.81 304 GLY A CA 1
ATOM 2373 C C . GLY A 1 304 ? -22.004 8.045 18.275 1.00 58.81 304 GLY A C 1
ATOM 2374 O O . GLY A 1 304 ? -22.649 8.533 19.200 1.00 58.81 304 GLY A O 1
ATOM 2375 N N . ARG A 1 305 ? -22.036 6.726 18.024 1.00 52.28 305 ARG A N 1
ATOM 2376 C CA . ARG A 1 305 ? -22.832 5.767 18.821 1.00 52.28 305 ARG A CA 1
ATOM 2377 C C . ARG A 1 305 ? -22.245 5.491 20.208 1.00 52.28 305 ARG A C 1
ATOM 2379 O O . ARG A 1 305 ? -22.973 5.033 21.080 1.00 52.28 305 ARG A O 1
ATOM 2386 N N . THR A 1 306 ? -20.963 5.784 20.432 1.00 46.25 306 THR A N 1
ATOM 2387 C CA . THR A 1 306 ? -20.307 5.646 21.749 1.00 46.25 306 THR A CA 1
ATOM 2388 C C . THR A 1 306 ? -20.311 6.929 22.587 1.00 46.25 306 THR A C 1
ATOM 2390 O O . THR A 1 306 ? -19.941 6.890 23.756 1.00 46.25 306 THR A O 1
ATOM 2393 N N . ALA A 1 307 ? -20.757 8.058 22.025 1.00 42.28 307 ALA A N 1
ATOM 2394 C CA . ALA A 1 307 ? -20.723 9.368 22.681 1.00 42.28 307 ALA A CA 1
ATOM 2395 C C . ALA A 1 307 ? -21.854 9.613 23.706 1.00 42.28 307 ALA A C 1
ATOM 2397 O O . ALA A 1 307 ? -21.847 10.642 24.379 1.00 42.28 307 ALA A O 1
ATOM 2398 N N . HIS A 1 308 ? -22.806 8.683 23.847 1.00 33.22 308 HIS A N 1
ATOM 2399 C CA . HIS A 1 308 ? -23.863 8.739 24.860 1.00 33.22 308 HIS A CA 1
ATOM 2400 C C . HIS A 1 308 ? -23.612 7.730 25.993 1.00 33.22 308 HIS A C 1
ATOM 2402 O O . HIS A 1 308 ? -23.837 6.532 25.804 1.00 33.22 308 HIS A O 1
ATOM 2408 N N . PRO A 1 309 ? -23.245 8.192 27.203 1.00 39.59 309 PRO A N 1
ATOM 2409 C CA . PRO A 1 309 ? -23.638 7.505 28.425 1.00 39.59 309 PRO A CA 1
ATOM 2410 C C . PRO A 1 309 ? -25.170 7.453 28.488 1.00 39.59 309 PRO A C 1
ATOM 2412 O O . PRO A 1 309 ? -25.838 8.422 28.121 1.00 39.59 309 PRO A O 1
ATOM 2415 N N . ALA A 1 310 ? -25.732 6.347 28.969 1.00 38.28 310 ALA A N 1
ATOM 2416 C CA . ALA A 1 310 ? -27.148 6.310 29.308 1.00 38.28 310 ALA A CA 1
ATOM 2417 C C . ALA A 1 310 ? -27.372 7.079 30.620 1.00 38.28 310 ALA A C 1
ATOM 2419 O O . ALA A 1 310 ? -26.821 6.702 31.653 1.00 38.28 310 ALA A O 1
ATOM 2420 N N . GLU A 1 311 ? -28.184 8.135 30.583 1.00 38.09 311 GLU A N 1
ATOM 2421 C CA . GLU A 1 311 ? -28.829 8.660 31.789 1.00 38.09 311 GLU A CA 1
ATOM 2422 C C . GLU A 1 311 ? -30.044 7.771 32.100 1.00 38.09 311 GLU A C 1
ATOM 2424 O O . GLU A 1 311 ? -30.944 7.637 31.265 1.00 38.09 311 GLU A O 1
ATOM 2429 N N . GLY A 1 312 ? -30.040 7.129 33.273 1.00 36.09 312 GLY A N 1
ATOM 2430 C CA . GLY A 1 312 ? -31.055 6.161 33.712 1.00 36.09 312 GLY A CA 1
ATOM 2431 C C . GLY A 1 312 ? -30.693 5.495 35.032 1.00 36.09 312 GLY A C 1
ATOM 2432 O O . GLY A 1 312 ? -29.972 4.477 34.978 1.00 36.09 312 GLY A O 1
#

pLDDT: mean 84.42, std 17.96, range [28.56, 98.69]

Solvent-accessible surface area (backbone atoms only — not comparable to full-atom values): 16731 Å² total; per-residue (Å²): 134,85,78,53,71,68,57,51,65,40,33,70,64,27,43,80,53,63,64,94,53,41,94,53,63,70,63,20,49,51,53,39,44,41,46,40,69,39,48,48,73,65,58,56,54,48,45,61,70,44,36,87,66,45,89,49,70,70,38,40,39,51,54,25,42,55,50,16,53,52,27,47,77,70,69,37,29,36,54,15,7,32,24,16,40,59,26,31,71,78,44,52,92,86,39,87,60,25,61,60,22,45,52,47,14,54,55,20,36,32,58,56,68,68,59,57,76,83,35,53,44,72,49,75,29,100,94,53,54,25,49,29,39,49,40,71,38,101,67,56,81,46,75,45,80,47,65,49,61,43,89,31,40,38,67,66,45,49,67,57,42,52,41,43,15,74,73,26,22,26,24,36,39,25,18,44,30,30,7,39,69,26,37,74,72,58,68,98,62,42,72,53,63,59,40,38,76,79,64,48,36,33,35,40,62,71,42,21,87,23,47,74,23,91,45,73,73,41,25,68,50,55,54,71,62,64,55,61,63,91,52,22,66,73,42,54,51,73,45,81,46,79,46,23,73,61,23,86,86,55,62,72,65,54,60,57,53,55,60,67,38,39,76,42,35,69,39,82,47,78,45,77,28,42,72,96,64,23,16,14,25,58,89,22,42,12,15,50,24,60,55,52,47,57,51,49,58,46,49,49,64,50,52,62,69,67,72,62,79,82,89,130

Secondary structure (DSSP, 8-state):
----HHHHHHHTTS--------SSHHHHHHHHHHHHTT--HHHHHHHHHHGGG-SSHHHHHHHHHHHHHHHHHTT-HHHHHHHHHHHHHHS-TTSTTHHHHHHHHHHHHHHHTT--SSSEEEEEETTEEEEEEEE--SS-SEEEEEE--SS--GGGGHHHHHHHHHTTEEEEEE--TTSHHHHHHT----S-TTHHHHH-----SSTTGGGT--SHHHHHHHGGG--SHHHHTT--SEEEEEEETT-SSS-THHHHHHHHH-TT-SEEEEEEE-GGGT--SGGGTT-HHHHHHHHHHHHHHHHHHHS-PPP-

Nearest PDB structures (foldseek):
  3fnb-assembly1_B  TM=8.301E-01  e=2.535E-10  Streptococcus mutans UA159
  3fnb-assembly1_A  TM=7.790E-01  e=5.540E-10  Streptococcus mutans UA159
  4gpk-assembly2_H  TM=5.574E-01  e=2.628E+00  Bacillus thuringiensis serovar thuringiensis
  5dbk-assembly1_B  TM=5.935E-01  e=3.884E+00  Bacillus thuringiensis Bt407
  9hmf-assembly1_K  TM=5.717E-01  e=4.343E+00  Campylobacter jejuni

Sequence (312 aa):
MQMMTGDQEITGRFPVGYHPLHPNVSLNFQLNRFHGWANEELMLKEMRTAAPRIADYADWTREMLALSDTALSAGRHLPAAHYARATQFFLRPDDPRYAPARQRFLHNAETGNGVTAADRHQVPYGATRLTAYRFTPDRPRGTIVVFGGYDSYIAEWLPAALALRDAGLDTVIFDGPGQGTVLDAGTPMTPDWHLPVASADWFLGQGKRVMGAATPAEVFRAWRAYRTDDVSHLVTQDVLLLAGAADHYVPPHMLGDQILTLNAARSLSARVFTEAEHAHNHCQIGNQGLALQVILDWLDQVGGRTAHPAEG

Mean predicted aligned error: 7.0 Å